Protein AF-A0A2T3NBT4-F1 (afdb_monomer)

Mean predicted aligned error: 11.12 Å

Foldseek 3Di:
DVVVVVVVVVVVVVVVVVVVVVVVVVVVVVVLVVLLVDDPVVNLVCLVVDDPVCVVSSLVSCVVCVVVLLVVLVVVLVCQQPDPVDPGGQLVSNVVSLVSNCVSPVPDPSSVVVVVVSVVVLVVLLVVLLVVLLVCLLVVVLPDPSNVVSLVSNCSSPVPDQRAHDPSSVVSLLVQLVVCLVVVPLVSLVSSLVSCVVHVVVPPVVVVSSVLSVLLSVLSVLLVVVVVCVVVVHDDDDPLVSCCSNCVVVLVVLLVQLVPDLDPVSLVVSVVVLVCVCVRDQLLRPSSLVSLLSSLVSLQVSLVVCVVVVNNVSSVVSNVSSVVSVVSSVVSVVVVD

pLDDT: mean 87.18, std 7.73, range [41.47, 94.56]

Sequence (337 aa):
MATISYSFRYKHIEVEQLSHQVRTLQHSIQADSQLAKLPTTELLQVINELPEQKQLLKDGLLRSHQKQIITLYEQRISAILTHRENSYPDYYAIEKQLTEAQAFYPDSHTLMAIADTITHSWQSTTTMLEDQLNTLLEKQVYLSEEILFILTELGKVKKEHRFSPSQKANELYFDAFQSAMDRRDLNELQSLIEIGELVFAGNKQHHALLNSGIQLSSAIQKLSHYQAKHQAGESIEFPYQAAALFYKKQFQQLESALSQADKVSQLDALHDEIKQLPLSIPNNFAPLNQIRLLTAIQYLKVSDQMLEGKKRLEASDAMKKANSIFAQLEESNLLAQ

Organism: NCBI:txid1342794

Structure (mmCIF, N/CA/C/O backbone):
data_AF-A0A2T3NBT4-F1
#
_entry.id   AF-A0A2T3NBT4-F1
#
loop_
_atom_site.group_PDB
_atom_site.id
_atom_site.type_symbol
_atom_site.label_atom_id
_atom_site.label_alt_id
_atom_site.label_comp_id
_atom_site.label_asym_id
_atom_site.label_entity_id
_atom_site.label_seq_id
_atom_site.pdbx_PDB_ins_code
_atom_site.Cartn_x
_atom_site.Cartn_y
_atom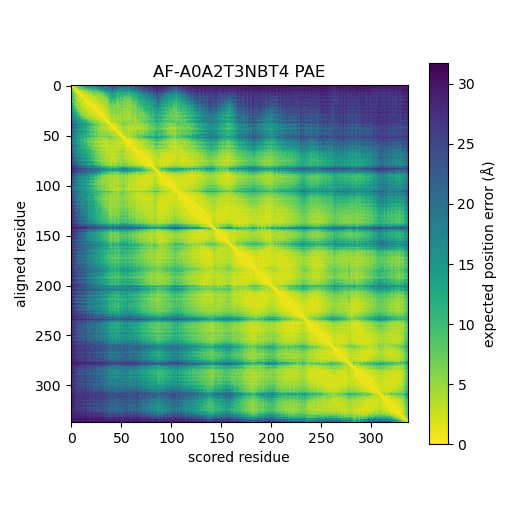_site.Cartn_z
_atom_site.occupancy
_atom_site.B_iso_or_equiv
_atom_site.auth_seq_id
_atom_site.auth_comp_id
_atom_site.auth_asym_id
_atom_site.auth_atom_id
_atom_site.pdbx_PDB_model_num
ATOM 1 N N . MET A 1 1 ? 28.937 -31.517 -97.056 1.00 52.72 1 MET A N 1
ATOM 2 C CA . MET A 1 1 ? 28.521 -30.094 -97.056 1.00 52.72 1 MET A CA 1
ATOM 3 C C . MET A 1 1 ? 27.432 -29.771 -96.022 1.00 52.72 1 MET A C 1
ATOM 5 O O . MET A 1 1 ? 27.527 -28.711 -95.429 1.00 52.72 1 MET A O 1
ATOM 9 N N . ALA A 1 2 ? 26.457 -30.648 -95.728 1.00 53.62 2 ALA A N 1
ATOM 10 C CA . ALA A 1 2 ? 25.388 -30.359 -94.747 1.00 53.62 2 ALA A CA 1
ATOM 11 C C . ALA A 1 2 ? 25.820 -30.371 -93.257 1.00 53.62 2 ALA A C 1
ATOM 13 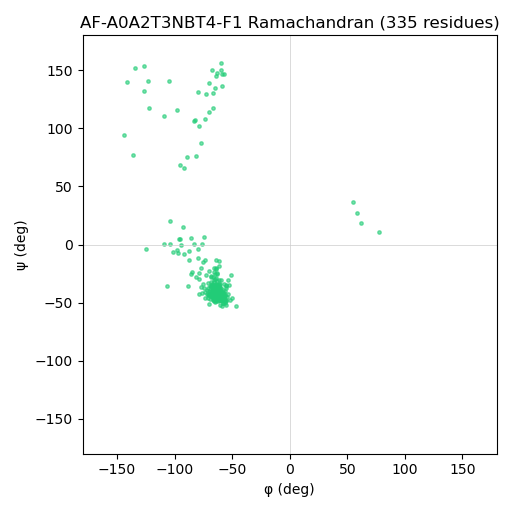O O . ALA A 1 2 ? 25.230 -29.685 -92.424 1.00 53.62 2 ALA A O 1
ATOM 14 N N . THR A 1 3 ? 26.875 -31.112 -92.909 1.00 52.34 3 THR A N 1
ATOM 15 C CA . THR A 1 3 ? 27.403 -31.216 -91.534 1.00 52.34 3 THR A CA 1
ATOM 16 C C . THR A 1 3 ? 28.182 -29.973 -91.091 1.00 52.34 3 THR A C 1
ATOM 18 O O . THR A 1 3 ? 28.093 -29.566 -89.935 1.00 52.34 3 THR A O 1
ATOM 21 N N . ILE A 1 4 ? 28.881 -29.313 -92.019 1.00 56.53 4 ILE A N 1
ATOM 22 C CA . ILE A 1 4 ? 29.669 -28.100 -91.745 1.00 56.53 4 ILE A CA 1
ATOM 23 C C . ILE A 1 4 ? 28.737 -26.914 -91.449 1.00 56.53 4 ILE A C 1
ATOM 25 O O . ILE A 1 4 ? 28.930 -26.220 -90.453 1.00 56.53 4 ILE A O 1
ATOM 29 N N . SER A 1 5 ? 27.662 -26.743 -92.225 1.00 57.81 5 SER A N 1
ATOM 30 C CA . SER A 1 5 ? 26.645 -25.704 -91.997 1.00 57.81 5 SER A CA 1
ATOM 31 C C . SER A 1 5 ? 25.889 -25.872 -90.675 1.00 57.81 5 SER A C 1
ATOM 33 O O . SER A 1 5 ? 25.580 -24.879 -90.018 1.00 57.81 5 SER A O 1
ATOM 35 N N . TYR A 1 6 ? 25.622 -27.113 -90.257 1.00 59.81 6 TYR A N 1
ATOM 36 C CA . TYR A 1 6 ? 24.970 -27.398 -88.975 1.00 59.81 6 TYR A CA 1
ATOM 37 C C . TYR A 1 6 ? 25.901 -27.100 -87.791 1.00 59.81 6 TYR A C 1
ATOM 39 O O . TYR A 1 6 ? 25.504 -26.422 -86.847 1.00 59.81 6 TYR A O 1
ATOM 47 N N . SER A 1 7 ? 27.174 -27.507 -87.887 1.00 61.59 7 SER A N 1
ATOM 48 C CA . SER A 1 7 ? 28.186 -27.209 -86.863 1.00 61.59 7 SER A CA 1
ATOM 49 C C . SER A 1 7 ? 28.454 -25.707 -86.703 1.00 61.59 7 SER A C 1
ATOM 51 O O . SER A 1 7 ? 28.655 -25.231 -85.589 1.00 61.59 7 SER A O 1
ATOM 53 N N . PHE A 1 8 ? 28.402 -24.941 -87.797 1.00 70.50 8 PHE A N 1
ATOM 54 C CA . PHE A 1 8 ? 28.590 -23.492 -87.772 1.00 70.50 8 PHE A CA 1
ATOM 55 C C . PHE A 1 8 ? 27.397 -22.768 -87.135 1.00 70.50 8 PHE A C 1
ATOM 57 O O . PHE A 1 8 ? 27.593 -21.882 -86.307 1.00 70.50 8 PHE A O 1
ATOM 64 N N . ARG A 1 9 ? 26.158 -23.179 -87.450 1.00 71.50 9 ARG A N 1
ATOM 65 C CA . ARG A 1 9 ? 24.952 -22.643 -86.792 1.00 71.50 9 ARG A CA 1
ATOM 66 C C . ARG A 1 9 ? 24.925 -22.950 -85.297 1.00 71.50 9 ARG A C 1
ATOM 68 O O . ARG A 1 9 ? 24.605 -22.064 -84.516 1.00 71.50 9 ARG A O 1
ATOM 75 N N . TYR A 1 10 ? 25.303 -24.166 -84.904 1.00 74.56 10 TYR A N 1
ATOM 76 C CA . TYR A 1 10 ? 25.397 -24.548 -83.495 1.00 74.56 10 TYR A CA 1
ATOM 77 C C . TYR A 1 10 ? 26.406 -23.670 -82.739 1.00 74.56 10 TYR A C 1
ATOM 79 O O . TYR A 1 10 ? 26.063 -23.084 -81.718 1.00 74.56 10 TYR A O 1
ATOM 87 N N . LYS A 1 11 ? 27.609 -23.478 -83.300 1.00 77.25 11 LYS A N 1
ATOM 88 C CA . LYS A 1 11 ? 28.629 -22.590 -82.719 1.00 77.25 11 LYS A CA 1
ATOM 89 C C . LYS A 1 11 ? 28.184 -21.128 -82.645 1.00 77.25 11 LYS A C 1
ATOM 91 O O . LYS A 1 11 ? 28.512 -20.447 -81.684 1.00 77.25 11 LYS A O 1
ATOM 96 N N . HIS A 1 12 ? 27.439 -20.631 -83.633 1.00 80.44 12 HIS A N 1
ATOM 97 C CA . HIS A 1 12 ? 26.921 -19.261 -83.602 1.00 80.44 12 HIS A CA 1
ATOM 98 C C . HIS A 1 12 ? 25.885 -19.068 -82.484 1.00 80.44 12 HIS A C 1
ATOM 100 O O . HIS A 1 12 ? 25.922 -18.055 -81.788 1.00 80.44 12 HIS A O 1
ATOM 106 N N . ILE A 1 13 ? 24.992 -20.041 -82.280 1.00 82.44 13 ILE A N 1
ATOM 107 C CA . ILE A 1 13 ? 24.018 -20.019 -81.178 1.00 82.44 13 ILE A CA 1
ATOM 108 C C . ILE A 1 13 ? 24.741 -20.081 -79.826 1.00 82.44 13 ILE A C 1
ATOM 110 O O . ILE A 1 13 ? 24.410 -19.325 -78.919 1.00 82.44 13 ILE A O 1
ATOM 114 N N . GLU A 1 14 ? 25.765 -20.926 -79.705 1.00 84.31 14 GLU A N 1
ATOM 115 C CA . GLU A 1 14 ? 26.586 -21.047 -78.496 1.00 84.31 14 GLU A CA 1
ATOM 116 C C . GLU A 1 14 ? 27.326 -19.737 -78.166 1.00 84.31 14 GLU A C 1
ATOM 118 O O . GLU A 1 14 ? 27.314 -19.286 -77.022 1.00 84.31 14 GLU A O 1
ATOM 123 N N . VAL A 1 15 ? 27.902 -19.062 -79.168 1.00 84.31 15 VAL A N 1
ATOM 124 C CA . VAL A 1 15 ? 28.549 -17.749 -78.991 1.00 84.31 15 VAL A CA 1
ATOM 125 C C . VAL A 1 15 ? 27.541 -16.674 -78.579 1.00 84.31 15 VAL A C 1
ATOM 127 O O . VAL A 1 15 ? 27.842 -15.867 -77.698 1.00 84.31 15 VAL A O 1
ATOM 130 N N . GLU A 1 16 ? 26.337 -16.659 -79.157 1.00 84.19 16 GLU A N 1
ATOM 131 C CA . GLU A 1 16 ? 25.289 -15.720 -78.740 1.00 84.19 16 GLU A CA 1
ATOM 132 C C . GLU A 1 16 ? 24.841 -15.973 -77.297 1.00 84.19 16 GLU A C 1
ATOM 134 O O . GLU A 1 16 ? 24.759 -15.027 -76.510 1.00 84.19 16 GLU A O 1
ATOM 139 N N . GLN A 1 17 ? 24.641 -17.236 -76.912 1.00 85.44 17 GLN A N 1
ATOM 140 C CA . GLN A 1 17 ? 24.300 -17.623 -75.542 1.00 85.44 17 GLN A CA 1
ATOM 141 C C . GLN A 1 17 ? 25.387 -17.214 -74.542 1.00 85.44 17 GLN A C 1
ATOM 143 O O . GLN A 1 17 ? 25.075 -16.605 -73.517 1.00 85.44 17 GLN A O 1
ATOM 148 N N . LEU A 1 18 ? 26.660 -17.467 -74.858 1.00 85.12 18 LEU A N 1
ATOM 149 C CA . LEU A 1 18 ? 27.792 -17.040 -74.033 1.00 85.12 18 LEU A CA 1
ATOM 150 C C . LEU A 1 18 ? 27.875 -15.510 -73.940 1.00 85.12 18 LEU A C 1
ATOM 152 O O . LEU A 1 18 ? 28.095 -14.969 -72.860 1.00 85.12 18 LEU A O 1
ATOM 156 N N . SER A 1 19 ? 27.639 -14.788 -75.039 1.00 85.12 19 SER A N 1
ATOM 157 C CA . SER A 1 19 ? 27.643 -13.319 -75.034 1.00 85.12 19 SER A CA 1
ATOM 158 C C . SER A 1 19 ? 26.521 -12.735 -74.169 1.00 85.12 19 SER A C 1
ATOM 160 O O . SER A 1 19 ? 26.736 -11.761 -73.442 1.00 85.12 19 SER A O 1
ATOM 162 N N . HIS A 1 20 ? 25.341 -13.362 -74.187 1.00 85.69 20 HIS A N 1
ATOM 163 C CA . HIS A 1 20 ? 24.223 -12.995 -73.329 1.00 85.69 20 HIS A CA 1
ATOM 164 C C . HIS A 1 20 ? 24.554 -13.278 -71.860 1.00 85.69 20 HIS A C 1
ATOM 166 O O . HIS A 1 20 ? 24.365 -12.404 -71.016 1.00 85.69 20 HIS A O 1
ATOM 172 N N . GLN A 1 21 ? 25.123 -14.450 -71.556 1.00 86.75 21 GLN A N 1
ATOM 173 C CA . GLN A 1 21 ? 25.579 -14.797 -70.207 1.00 86.75 21 GLN A CA 1
ATOM 174 C C . GLN A 1 21 ? 26.609 -13.792 -69.674 1.00 86.75 21 GLN A C 1
ATOM 176 O O . GLN A 1 21 ? 26.455 -13.285 -68.563 1.00 86.75 21 GLN A O 1
ATOM 181 N N . VAL A 1 22 ? 27.612 -13.420 -70.476 1.00 86.25 22 VAL A N 1
ATOM 182 C CA . VAL A 1 22 ? 28.620 -12.421 -70.084 1.00 86.25 22 VAL A CA 1
ATOM 183 C C . VAL A 1 22 ? 27.979 -11.063 -69.791 1.00 86.25 22 VAL A C 1
ATOM 185 O O . VAL A 1 22 ? 28.303 -10.458 -68.770 1.00 86.25 22 VAL A O 1
ATOM 188 N N . ARG A 1 23 ? 27.031 -10.596 -70.616 1.00 86.06 23 ARG A N 1
ATOM 189 C CA . ARG A 1 23 ? 26.309 -9.338 -70.349 1.00 86.06 23 ARG A CA 1
ATOM 190 C C . ARG A 1 23 ? 25.497 -9.406 -69.060 1.00 86.06 23 ARG A C 1
ATOM 192 O O . ARG A 1 23 ? 25.537 -8.465 -68.271 1.00 86.06 23 ARG A O 1
ATOM 199 N N . THR A 1 24 ? 24.797 -10.514 -68.811 1.00 84.81 24 THR A N 1
ATOM 200 C CA . THR A 1 24 ? 24.042 -10.691 -67.559 1.00 84.81 24 THR A CA 1
ATOM 201 C C . THR A 1 24 ? 24.955 -10.707 -66.333 1.00 84.81 24 THR A C 1
ATOM 203 O O . THR A 1 24 ? 24.638 -10.071 -65.330 1.00 84.81 24 THR A O 1
ATOM 206 N N . LEU A 1 25 ? 26.129 -11.343 -66.429 1.00 84.06 25 LEU A N 1
ATOM 207 C CA . LEU A 1 25 ? 27.130 -11.348 -65.362 1.00 84.06 25 LEU A CA 1
ATOM 208 C C . LEU A 1 25 ? 27.718 -9.951 -65.132 1.00 84.06 25 LEU A C 1
ATOM 210 O O . LEU A 1 25 ? 27.836 -9.526 -63.988 1.00 84.06 25 LEU A O 1
ATOM 214 N N . GLN A 1 26 ? 28.031 -9.205 -66.196 1.00 84.31 26 GLN A N 1
ATOM 215 C CA . GLN A 1 26 ? 28.512 -7.824 -66.088 1.00 84.31 26 GLN A CA 1
ATOM 216 C C . GLN A 1 26 ? 27.486 -6.909 -65.415 1.00 84.31 26 GLN A C 1
ATOM 218 O O . GLN A 1 26 ? 27.855 -6.145 -64.524 1.00 84.31 26 GLN A O 1
ATOM 223 N N . HIS A 1 27 ? 26.206 -7.016 -65.783 1.00 83.44 27 HIS A N 1
ATOM 224 C CA . HIS A 1 27 ? 25.138 -6.273 -65.116 1.00 83.44 27 HIS A CA 1
ATOM 225 C C . HIS A 1 27 ? 25.001 -6.661 -63.639 1.00 83.44 27 HIS A C 1
ATOM 227 O O . HIS A 1 27 ? 24.870 -5.771 -62.800 1.00 83.44 27 HIS A O 1
ATOM 233 N N . SER A 1 28 ? 25.096 -7.954 -63.300 1.00 81.69 28 SER A N 1
ATOM 234 C CA . SER A 1 28 ? 25.082 -8.395 -61.899 1.00 81.69 28 SER A CA 1
ATOM 235 C C . SER A 1 28 ? 26.258 -7.818 -61.110 1.00 81.69 28 SER A C 1
ATOM 237 O O . SER A 1 28 ? 26.049 -7.273 -60.035 1.00 81.69 28 SER A O 1
ATOM 239 N N . ILE A 1 29 ? 27.478 -7.867 -61.655 1.00 82.31 29 ILE A N 1
ATOM 240 C CA . ILE A 1 29 ? 28.681 -7.323 -61.004 1.00 82.31 29 ILE A CA 1
ATOM 241 C C . ILE A 1 29 ? 28.559 -5.809 -60.803 1.00 82.31 29 ILE A C 1
ATOM 243 O O . ILE A 1 29 ? 28.929 -5.286 -59.752 1.00 82.31 29 ILE A O 1
ATOM 247 N N . GLN A 1 30 ? 28.028 -5.087 -61.794 1.00 83.56 30 GLN A N 1
ATOM 248 C CA . GLN A 1 30 ? 27.787 -3.651 -61.671 1.00 83.56 30 GLN A CA 1
ATOM 249 C C . GLN A 1 30 ? 26.764 -3.347 -60.573 1.00 83.56 30 GLN A C 1
ATOM 251 O O . GLN A 1 30 ? 27.038 -2.487 -59.736 1.00 83.56 30 GLN A O 1
ATOM 256 N N . ALA A 1 31 ? 25.645 -4.075 -60.527 1.00 81.88 31 ALA A N 1
ATOM 257 C CA . ALA A 1 31 ? 24.644 -3.936 -59.472 1.00 81.88 31 ALA A CA 1
ATOM 258 C C . ALA A 1 31 ? 25.240 -4.232 -58.082 1.00 81.88 31 ALA A C 1
ATOM 260 O O . ALA A 1 31 ? 25.077 -3.438 -57.158 1.00 81.88 31 ALA A O 1
ATOM 261 N N . ASP A 1 32 ? 26.025 -5.303 -57.949 1.00 82.88 32 ASP A N 1
ATOM 262 C CA . ASP A 1 32 ? 26.685 -5.670 -56.689 1.00 82.88 32 ASP A CA 1
ATOM 263 C C . ASP A 1 32 ? 27.708 -4.605 -56.246 1.00 82.88 32 ASP A C 1
ATOM 265 O O . ASP A 1 32 ? 27.810 -4.272 -55.065 1.00 82.88 32 ASP A O 1
ATOM 269 N N . SER A 1 33 ? 28.419 -3.986 -57.196 1.00 79.31 33 SER A N 1
ATOM 270 C CA . SER A 1 33 ? 29.347 -2.883 -56.910 1.00 79.31 33 SER A CA 1
ATOM 271 C C . SER A 1 33 ? 28.652 -1.592 -56.461 1.00 79.31 33 SER A C 1
ATOM 273 O O . SER A 1 33 ? 29.257 -0.783 -55.754 1.00 79.31 33 SER A O 1
ATOM 275 N N . GLN A 1 34 ? 27.397 -1.378 -56.870 1.00 83.00 34 GLN A N 1
ATOM 276 C CA . GLN A 1 34 ? 26.591 -0.243 -56.424 1.00 83.00 34 GLN A CA 1
ATOM 277 C C . GLN A 1 34 ? 26.113 -0.444 -54.984 1.00 83.00 34 GLN A C 1
ATOM 279 O O . GLN A 1 34 ? 26.171 0.507 -54.207 1.00 83.00 34 GLN A O 1
ATOM 284 N N . LEU A 1 35 ? 25.758 -1.676 -54.599 1.00 81.38 35 LEU A N 1
ATOM 285 C CA . LEU A 1 35 ? 25.393 -2.015 -53.217 1.00 81.38 35 LEU A CA 1
ATOM 286 C C . LEU A 1 35 ? 26.519 -1.687 -52.227 1.00 81.38 35 LEU A C 1
ATOM 288 O O . LEU A 1 35 ? 26.264 -1.149 -51.154 1.00 81.38 35 LEU A O 1
ATOM 292 N N . ALA A 1 36 ? 27.777 -1.930 -52.609 1.00 78.50 36 ALA A N 1
ATOM 293 C CA . ALA A 1 36 ? 28.938 -1.615 -51.773 1.00 78.50 36 ALA A CA 1
ATOM 294 C C . ALA A 1 36 ? 29.128 -0.110 -51.497 1.00 78.50 36 ALA A C 1
ATOM 296 O O . ALA A 1 36 ? 29.805 0.249 -50.533 1.00 78.50 36 ALA A O 1
ATOM 297 N N . LYS A 1 37 ? 28.547 0.760 -52.334 1.00 82.50 37 LYS A N 1
ATOM 298 C CA . LYS A 1 37 ? 28.654 2.225 -52.239 1.00 82.50 37 LYS A CA 1
ATOM 299 C C . LYS A 1 37 ? 27.475 2.877 -51.518 1.00 82.50 37 LYS A C 1
ATOM 301 O O . LYS A 1 37 ? 27.520 4.087 -51.303 1.00 82.50 37 LYS A O 1
ATOM 306 N N . LEU A 1 38 ? 26.433 2.114 -51.183 1.00 82.75 38 LEU A N 1
ATOM 307 C CA . LEU A 1 38 ? 25.269 2.648 -50.483 1.00 82.75 38 LEU A CA 1
ATOM 308 C C . LEU A 1 38 ? 25.659 3.157 -49.086 1.00 82.75 38 LEU A C 1
ATOM 310 O O . LEU A 1 38 ? 26.523 2.562 -48.429 1.00 82.75 38 LEU A O 1
ATOM 314 N N . PRO A 1 39 ? 25.023 4.237 -48.602 1.00 83.25 39 PRO A N 1
ATOM 315 C CA . PRO A 1 39 ? 25.172 4.650 -47.217 1.00 83.25 39 PRO A CA 1
ATOM 316 C C . PRO A 1 39 ? 24.619 3.562 -46.290 1.00 83.25 39 PRO A C 1
ATOM 318 O O . PRO A 1 39 ? 23.651 2.873 -46.609 1.00 83.25 39 PRO A O 1
ATOM 321 N N . THR A 1 40 ? 25.217 3.425 -45.107 1.00 81.62 40 THR A N 1
ATOM 322 C CA . THR A 1 40 ? 24.910 2.354 -44.147 1.00 81.62 40 THR A CA 1
ATOM 323 C C . THR A 1 40 ? 23.418 2.238 -43.805 1.00 81.62 40 THR A C 1
ATOM 325 O O . THR A 1 40 ? 22.910 1.136 -43.628 1.00 81.62 40 THR A O 1
ATOM 328 N N . THR A 1 41 ? 22.691 3.354 -43.755 1.00 79.88 41 THR A N 1
ATOM 329 C CA . THR A 1 41 ? 21.244 3.380 -43.491 1.00 79.88 41 THR A CA 1
ATOM 330 C C . THR A 1 41 ? 20.412 2.749 -44.605 1.00 79.88 41 THR A C 1
ATOM 332 O O . THR A 1 41 ? 19.455 2.043 -44.307 1.00 79.88 41 THR A O 1
ATOM 335 N N . GLU A 1 42 ? 20.774 2.982 -45.867 1.00 81.88 42 GLU A N 1
ATOM 336 C CA . GLU A 1 42 ? 20.100 2.394 -47.034 1.00 81.88 42 GLU A CA 1
ATOM 337 C C . GLU A 1 42 ? 20.523 0.935 -47.219 1.00 81.88 42 GLU A C 1
ATOM 339 O O . GLU A 1 42 ? 19.694 0.078 -47.518 1.00 81.88 42 GLU A O 1
ATOM 344 N N . LEU A 1 43 ? 21.797 0.623 -46.945 1.00 83.81 43 LEU A N 1
ATOM 345 C CA . LEU A 1 43 ? 22.301 -0.747 -46.963 1.00 83.81 43 LEU A CA 1
ATOM 346 C C . LEU A 1 43 ? 21.483 -1.649 -46.029 1.00 83.81 43 LEU A C 1
ATOM 348 O O . LEU A 1 43 ? 21.048 -2.711 -46.455 1.00 83.81 43 LEU A O 1
ATOM 352 N N . LEU A 1 44 ? 21.221 -1.221 -44.788 1.00 83.38 44 LEU A N 1
ATOM 353 C CA . LEU A 1 44 ? 20.454 -2.008 -43.811 1.00 83.38 44 LEU A CA 1
ATOM 354 C C . LEU A 1 44 ? 18.997 -2.275 -44.231 1.00 83.38 44 LEU A C 1
ATOM 356 O O . LEU A 1 44 ? 18.418 -3.260 -43.778 1.00 83.38 44 LEU A O 1
ATOM 360 N N . GLN A 1 45 ? 18.410 -1.440 -45.094 1.00 83.19 45 GLN A N 1
ATOM 361 C CA . GLN A 1 45 ? 17.065 -1.669 -45.633 1.00 83.19 45 GLN A CA 1
ATOM 362 C C . GLN A 1 45 ? 17.078 -2.750 -46.719 1.00 83.19 45 GLN A C 1
ATOM 364 O O . GLN A 1 45 ? 16.229 -3.633 -46.724 1.00 83.19 45 GLN A O 1
ATOM 369 N N . VAL A 1 46 ? 18.089 -2.724 -47.588 1.00 83.38 46 VAL A N 1
ATOM 370 C CA . VAL A 1 46 ? 18.180 -3.612 -48.758 1.00 83.38 46 VAL A CA 1
ATOM 371 C C . VAL A 1 46 ? 18.828 -4.963 -48.418 1.00 83.38 46 VAL A C 1
ATOM 373 O O . VAL A 1 46 ? 18.570 -5.968 -49.076 1.00 83.38 46 VAL A O 1
ATOM 376 N N . ILE A 1 47 ? 19.661 -5.040 -47.373 1.00 83.00 47 ILE A N 1
ATOM 377 C CA . ILE A 1 47 ? 20.477 -6.232 -47.072 1.00 83.00 47 ILE A CA 1
ATOM 378 C C . ILE A 1 47 ? 19.658 -7.473 -46.695 1.00 83.00 47 ILE A C 1
ATOM 380 O O . ILE A 1 47 ? 20.118 -8.603 -46.874 1.00 83.00 47 ILE A O 1
ATOM 384 N N . ASN A 1 48 ? 18.445 -7.270 -46.181 1.00 80.06 48 ASN A N 1
ATOM 385 C CA . ASN A 1 48 ? 17.506 -8.342 -45.854 1.00 80.06 48 ASN A CA 1
ATOM 386 C C . ASN A 1 48 ? 16.618 -8.743 -47.041 1.00 80.06 48 ASN A C 1
ATOM 388 O O . ASN A 1 48 ? 16.009 -9.806 -46.997 1.00 80.06 48 ASN A O 1
ATOM 392 N N . GLU A 1 49 ? 16.592 -7.939 -48.104 1.00 83.69 49 GLU A N 1
ATOM 393 C CA . GLU A 1 49 ? 15.861 -8.206 -49.348 1.00 83.69 49 GLU A CA 1
ATOM 394 C C . GLU A 1 49 ? 16.733 -8.929 -50.389 1.00 83.69 49 GLU A C 1
ATOM 396 O O . GLU A 1 49 ? 16.242 -9.364 -51.434 1.00 83.69 49 GLU A O 1
ATOM 401 N N . LEU A 1 50 ? 18.038 -9.072 -50.120 1.00 82.88 50 LEU A N 1
ATOM 402 C CA . LEU A 1 50 ? 18.948 -9.793 -51.002 1.00 82.88 50 LEU A CA 1
ATOM 403 C C . LEU A 1 50 ? 18.576 -11.283 -51.072 1.00 82.88 50 LEU A C 1
ATOM 405 O O . LEU A 1 50 ? 18.362 -11.917 -50.038 1.00 82.88 50 LEU A O 1
ATOM 409 N N . PRO A 1 51 ? 18.549 -11.868 -52.282 1.00 83.75 51 PRO A N 1
ATOM 410 C CA . PRO A 1 51 ? 18.188 -13.267 -52.464 1.00 83.75 51 PRO A CA 1
ATOM 411 C C . PRO A 1 51 ? 19.254 -14.198 -51.862 1.00 83.75 51 PRO A C 1
ATOM 413 O O . PRO A 1 51 ? 20.443 -13.870 -51.871 1.00 83.75 51 PRO A O 1
ATOM 416 N N . GLU A 1 52 ? 18.853 -15.385 -51.389 1.00 80.50 52 GLU A N 1
ATOM 417 C CA . GLU A 1 52 ? 19.736 -16.342 -50.687 1.00 80.50 52 GLU A CA 1
ATOM 418 C C . GLU A 1 52 ? 21.004 -16.705 -51.476 1.00 80.50 52 GLU A C 1
ATOM 420 O O . GLU A 1 52 ? 22.069 -16.923 -50.899 1.00 80.50 52 GLU A O 1
ATOM 425 N N . GLN A 1 53 ? 20.938 -16.705 -52.812 1.00 81.88 53 GLN A N 1
ATOM 426 C CA . GLN A 1 53 ? 22.089 -17.004 -53.671 1.00 81.88 53 GLN A CA 1
ATOM 427 C C . GLN A 1 53 ? 23.223 -15.965 -53.544 1.00 81.88 53 GLN A C 1
ATOM 429 O O . GLN A 1 53 ? 24.335 -16.216 -54.005 1.00 81.88 53 GLN A O 1
ATOM 434 N N . LYS A 1 54 ? 22.966 -14.808 -52.917 1.00 84.12 54 LYS A N 1
ATOM 435 C CA . LYS A 1 54 ? 23.937 -13.735 -52.656 1.00 84.12 54 LYS A CA 1
ATOM 436 C C . LYS A 1 54 ? 24.408 -13.679 -51.197 1.00 84.12 54 LYS A C 1
ATOM 438 O O . LYS A 1 54 ? 24.956 -12.659 -50.783 1.00 84.12 54 LYS A O 1
ATOM 443 N N . GLN A 1 55 ? 24.268 -14.760 -50.426 1.00 83.38 55 GLN A N 1
ATOM 444 C CA . GLN A 1 55 ? 24.661 -14.789 -49.010 1.00 83.38 55 GLN A CA 1
ATOM 445 C C . GLN A 1 55 ? 26.116 -14.344 -48.765 1.00 83.38 55 GLN A C 1
ATOM 447 O O . GLN A 1 55 ? 26.371 -13.526 -47.889 1.00 83.38 55 GLN A O 1
ATOM 452 N N . LEU A 1 56 ? 27.071 -14.782 -49.593 1.00 84.31 56 LEU A N 1
ATOM 453 C CA . LEU A 1 56 ? 28.476 -14.368 -49.455 1.00 84.31 56 LEU A CA 1
ATOM 454 C C . LEU A 1 56 ? 28.670 -12.853 -49.650 1.00 84.31 56 LEU A C 1
ATOM 456 O O . LEU A 1 56 ? 29.487 -12.233 -48.970 1.00 84.31 56 LEU A O 1
ATOM 460 N N . LEU A 1 57 ? 27.918 -12.250 -50.578 1.00 84.38 57 LEU A N 1
ATOM 461 C CA . LEU A 1 57 ? 27.935 -10.804 -50.798 1.00 84.38 57 LEU A CA 1
ATOM 462 C C . LEU A 1 57 ? 27.327 -10.077 -49.596 1.00 84.38 57 LEU A C 1
ATOM 464 O O . LEU A 1 57 ? 27.901 -9.093 -49.138 1.00 84.38 57 LEU A O 1
ATOM 468 N N . LYS A 1 58 ? 26.209 -10.585 -49.062 1.00 85.31 58 LYS A N 1
ATOM 469 C CA . LYS A 1 58 ? 25.577 -10.074 -47.840 1.00 85.31 58 LYS A CA 1
ATOM 470 C C . LYS A 1 58 ? 26.569 -10.055 -46.674 1.00 85.31 58 LYS A C 1
ATOM 472 O O . LYS A 1 58 ? 26.782 -9.000 -46.080 1.00 85.31 58 LYS A O 1
ATOM 477 N N . ASP A 1 59 ? 27.236 -11.175 -46.409 1.00 84.50 59 ASP A N 1
ATOM 478 C CA . ASP A 1 59 ? 28.205 -11.298 -45.314 1.00 84.50 59 ASP A CA 1
ATOM 479 C C . ASP A 1 59 ? 29.427 -10.387 -45.529 1.00 84.50 59 ASP A C 1
ATOM 481 O O . ASP A 1 59 ? 29.911 -9.743 -44.597 1.00 84.50 59 ASP A O 1
ATOM 485 N N . GLY A 1 60 ? 29.905 -10.275 -46.773 1.00 85.38 60 GLY A N 1
ATOM 486 C CA . GLY A 1 60 ? 30.999 -9.375 -47.141 1.00 85.38 60 GLY A CA 1
ATOM 487 C C . GLY A 1 60 ? 30.659 -7.897 -46.925 1.00 85.38 60 GLY A C 1
ATOM 488 O O . GLY A 1 60 ? 31.473 -7.162 -46.362 1.00 85.38 60 GLY A O 1
ATOM 489 N N . LEU A 1 61 ? 29.452 -7.477 -47.318 1.00 86.31 61 LEU A N 1
ATOM 490 C CA . LEU A 1 61 ? 28.948 -6.115 -47.121 1.00 86.31 61 LEU A CA 1
ATOM 491 C C . LEU A 1 61 ? 28.749 -5.797 -45.634 1.00 86.31 61 LEU A C 1
ATOM 493 O O . LEU A 1 61 ? 29.188 -4.744 -45.170 1.00 86.31 61 LEU A O 1
ATOM 497 N N . LEU A 1 62 ? 28.155 -6.715 -44.863 1.00 87.44 62 LEU A N 1
ATOM 498 C CA . LEU A 1 62 ? 28.032 -6.561 -43.411 1.00 87.44 62 LEU A CA 1
ATOM 499 C C . LEU A 1 62 ? 29.409 -6.449 -42.755 1.00 87.44 62 LEU A C 1
ATOM 501 O O . LEU A 1 62 ? 29.621 -5.592 -41.900 1.00 87.44 62 LEU A O 1
ATOM 505 N N . ARG A 1 63 ? 30.385 -7.257 -43.167 1.00 87.00 63 ARG A N 1
ATOM 506 C CA . ARG A 1 63 ? 31.737 -7.184 -42.606 1.00 87.00 63 ARG A CA 1
ATOM 507 C C . ARG A 1 63 ? 32.447 -5.877 -42.961 1.00 87.00 63 ARG A C 1
ATOM 509 O O . ARG A 1 63 ? 33.101 -5.299 -42.097 1.00 87.00 63 ARG A O 1
ATOM 516 N N . SER A 1 64 ? 32.321 -5.387 -44.196 1.00 86.56 64 SER A N 1
ATOM 517 C CA . SER A 1 64 ? 32.971 -4.135 -44.606 1.00 86.56 64 SER A CA 1
ATOM 518 C C . SER A 1 64 ? 32.369 -2.908 -43.923 1.00 86.56 64 SER A C 1
ATOM 520 O O . SER A 1 64 ? 33.092 -1.953 -43.651 1.00 86.56 64 SER A O 1
ATOM 522 N N . HIS A 1 65 ? 31.062 -2.944 -43.638 1.00 85.88 65 HIS A N 1
ATOM 523 C CA . HIS A 1 65 ? 30.325 -1.847 -43.002 1.00 85.88 65 HIS A CA 1
ATOM 524 C C . HIS A 1 65 ? 30.171 -1.993 -41.481 1.00 85.88 65 HIS A C 1
ATOM 526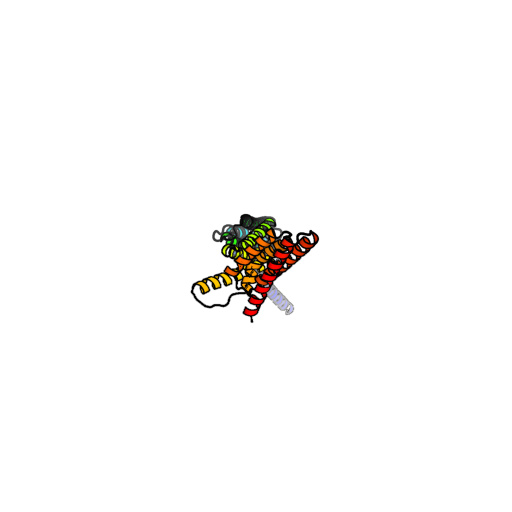 O O . HIS A 1 65 ? 29.523 -1.162 -40.848 1.00 85.88 65 HIS A O 1
ATOM 532 N N . GLN A 1 66 ? 30.784 -3.015 -40.870 1.00 86.69 66 GLN A N 1
ATOM 533 C CA . GLN A 1 66 ? 30.590 -3.360 -39.456 1.00 86.69 66 GLN A CA 1
ATOM 534 C C . GLN A 1 66 ? 30.784 -2.167 -38.517 1.00 86.69 66 GLN A C 1
ATOM 536 O O . GLN A 1 66 ? 29.936 -1.905 -37.667 1.00 86.69 66 GLN A O 1
ATOM 541 N N . LYS A 1 67 ? 31.874 -1.408 -38.685 1.00 87.62 67 LYS A N 1
ATOM 542 C CA . LYS A 1 67 ? 32.157 -0.252 -37.826 1.00 87.62 67 LYS A CA 1
ATOM 543 C C . LYS A 1 67 ? 31.095 0.839 -37.978 1.00 87.62 67 LYS A C 1
ATOM 545 O O . LYS A 1 67 ? 30.640 1.362 -36.969 1.00 87.62 67 LYS A O 1
ATOM 550 N N . GLN A 1 68 ? 30.684 1.170 -39.207 1.00 88.25 68 GLN A N 1
ATOM 551 C CA . GLN A 1 68 ? 29.647 2.185 -39.415 1.00 88.25 68 GLN A CA 1
ATOM 552 C C . GLN A 1 68 ? 28.290 1.731 -38.870 1.00 88.25 68 GLN A C 1
ATOM 554 O O . GLN A 1 68 ? 27.575 2.548 -38.297 1.00 88.25 68 GLN A O 1
ATOM 559 N N . ILE A 1 69 ? 27.944 0.448 -39.021 1.00 87.81 69 ILE A N 1
ATOM 560 C CA . ILE A 1 69 ? 26.680 -0.097 -38.515 1.00 87.81 69 ILE A CA 1
ATOM 561 C C . ILE A 1 69 ? 26.659 -0.041 -36.985 1.00 87.81 69 ILE A C 1
ATOM 563 O O . ILE A 1 69 ? 25.703 0.480 -36.418 1.00 87.81 69 ILE A O 1
ATOM 567 N N . ILE A 1 70 ? 27.724 -0.493 -36.315 1.00 88.44 70 ILE A N 1
ATOM 568 C CA . ILE A 1 70 ? 27.819 -0.421 -34.849 1.00 88.44 70 ILE A CA 1
ATOM 569 C C . ILE A 1 70 ? 27.722 1.036 -34.375 1.00 88.44 70 ILE A C 1
ATOM 571 O O . ILE A 1 70 ? 26.891 1.338 -33.523 1.00 88.44 70 ILE A O 1
ATOM 575 N N . THR A 1 71 ? 28.476 1.961 -34.981 1.00 89.81 71 THR A N 1
ATOM 576 C CA . THR A 1 71 ? 28.417 3.388 -34.622 1.00 89.81 71 THR A CA 1
ATOM 577 C C . THR A 1 71 ? 27.034 4.004 -34.858 1.00 89.81 71 THR A C 1
ATOM 579 O O . THR A 1 71 ? 26.589 4.835 -34.068 1.00 89.81 71 THR A O 1
ATOM 582 N N . LEU A 1 72 ? 26.315 3.598 -35.908 1.00 89.56 72 LEU A N 1
ATOM 583 C CA . LEU A 1 72 ? 24.943 4.051 -36.146 1.00 89.56 72 LEU A CA 1
ATOM 584 C C . LEU A 1 72 ? 24.013 3.633 -34.997 1.00 89.56 72 LEU A C 1
ATOM 586 O O . LEU A 1 72 ? 23.234 4.453 -34.510 1.00 89.56 72 LEU A O 1
ATOM 590 N N . TYR A 1 73 ? 24.097 2.381 -34.546 1.00 89.94 73 TYR A N 1
ATOM 591 C CA . TYR A 1 73 ? 23.297 1.903 -33.417 1.00 89.94 73 TYR A CA 1
ATOM 592 C C . TYR A 1 73 ? 23.708 2.566 -32.094 1.00 89.94 73 TYR A C 1
ATOM 594 O O . TYR A 1 73 ? 22.832 2.975 -31.336 1.00 89.94 73 TYR A O 1
ATOM 602 N N . GLU A 1 74 ? 25.004 2.782 -31.850 1.00 88.94 74 GLU A N 1
ATOM 603 C CA . GLU A 1 74 ? 25.498 3.559 -30.700 1.00 88.94 74 GLU A CA 1
ATOM 604 C C . GLU A 1 74 ? 24.903 4.973 -30.662 1.00 88.94 74 GLU A C 1
ATOM 606 O O . GLU A 1 74 ? 24.458 5.438 -29.611 1.00 88.94 74 GLU A O 1
ATOM 611 N N . GLN A 1 75 ? 24.845 5.653 -31.811 1.00 90.38 75 GLN A N 1
ATOM 612 C CA . GLN A 1 75 ? 24.255 6.989 -31.926 1.00 90.38 75 GLN A CA 1
ATOM 613 C C . GLN A 1 75 ? 22.750 6.978 -31.654 1.00 90.38 75 GLN A C 1
ATOM 615 O O . GLN A 1 75 ? 22.255 7.850 -30.941 1.00 90.38 75 GLN A O 1
ATOM 620 N N . ARG A 1 76 ? 22.019 5.985 -32.177 1.00 90.56 76 ARG A N 1
ATOM 621 C CA . ARG A 1 76 ? 20.579 5.829 -31.914 1.00 90.56 76 ARG A CA 1
ATOM 622 C C . ARG A 1 76 ? 20.301 5.580 -30.434 1.00 90.56 76 ARG A C 1
ATOM 624 O O . ARG A 1 76 ? 19.436 6.239 -29.867 1.00 90.56 76 ARG A O 1
ATOM 631 N N . ILE A 1 77 ? 21.063 4.690 -29.799 1.00 90.94 77 ILE A N 1
ATOM 632 C CA . ILE A 1 77 ? 20.956 4.414 -28.359 1.00 90.94 77 ILE A CA 1
ATOM 633 C C . ILE A 1 77 ? 21.277 5.676 -27.549 1.00 90.94 77 ILE A C 1
ATOM 635 O O . ILE A 1 77 ? 20.522 6.044 -26.651 1.00 90.94 77 ILE A O 1
ATOM 639 N N . SER A 1 78 ? 22.342 6.396 -27.909 1.00 88.56 78 SER A N 1
ATOM 640 C CA . SER A 1 78 ? 22.726 7.650 -27.245 1.00 88.56 78 SER A CA 1
ATOM 641 C C . SER A 1 78 ? 21.648 8.733 -27.374 1.00 88.56 78 SER A C 1
ATOM 643 O O . SER A 1 78 ? 21.400 9.478 -26.425 1.00 88.56 78 SER A O 1
ATOM 645 N N . ALA A 1 79 ? 20.969 8.812 -28.521 1.00 89.62 79 ALA A N 1
ATOM 646 C CA . ALA A 1 79 ? 19.862 9.742 -28.725 1.00 89.62 79 ALA A CA 1
ATOM 647 C C . ALA A 1 79 ? 18.667 9.428 -27.809 1.00 89.62 79 ALA A C 1
ATOM 649 O O . ALA A 1 79 ? 18.049 10.352 -27.285 1.00 89.62 79 ALA A O 1
ATOM 650 N N . ILE A 1 80 ? 18.383 8.143 -27.563 1.00 89.00 80 ILE A N 1
ATOM 651 C CA . ILE A 1 80 ? 17.330 7.719 -26.626 1.00 89.00 80 ILE A CA 1
ATOM 652 C C . ILE A 1 80 ? 17.726 8.063 -25.182 1.00 89.00 80 ILE A C 1
ATOM 654 O O . ILE A 1 80 ? 16.919 8.612 -24.439 1.00 89.00 80 ILE A O 1
ATOM 658 N N . LEU A 1 81 ? 18.980 7.806 -24.795 1.00 86.06 81 LEU A N 1
ATOM 659 C CA . LEU A 1 81 ? 19.496 8.105 -23.450 1.00 86.06 81 LEU A CA 1
ATOM 660 C C . LEU A 1 81 ? 19.506 9.603 -23.113 1.00 86.06 81 LEU A C 1
ATOM 662 O O . LEU A 1 81 ? 19.373 9.975 -21.952 1.00 86.06 81 LEU A O 1
ATOM 666 N N . THR A 1 82 ? 19.699 10.467 -24.111 1.00 86.06 82 THR A N 1
ATOM 667 C CA . THR A 1 82 ? 19.817 11.926 -23.921 1.00 86.06 82 THR A CA 1
ATOM 668 C C . THR A 1 82 ? 18.503 12.679 -24.119 1.00 86.06 82 THR A C 1
ATOM 670 O O . THR A 1 82 ? 18.480 13.914 -24.062 1.00 86.06 82 THR A O 1
ATOM 673 N N . HIS A 1 83 ? 17.404 11.959 -24.344 1.00 85.50 83 HIS A N 1
ATOM 674 C CA . HIS A 1 83 ? 16.104 12.556 -24.594 1.00 85.50 83 HIS A CA 1
ATOM 675 C C . HIS A 1 83 ? 15.543 13.210 -23.321 1.00 85.50 83 HIS A C 1
ATOM 677 O O . HIS A 1 83 ? 15.244 12.535 -22.342 1.00 85.50 83 HIS A O 1
ATOM 683 N N . ARG A 1 84 ? 15.413 14.543 -23.330 1.00 68.62 84 ARG A N 1
ATOM 684 C CA . ARG A 1 84 ? 15.107 15.348 -22.129 1.00 68.62 84 ARG A CA 1
ATOM 685 C C . ARG A 1 84 ? 13.636 15.365 -21.713 1.00 68.62 84 ARG A C 1
ATOM 687 O O . ARG A 1 84 ? 13.335 15.882 -20.644 1.00 68.62 84 ARG A O 1
ATOM 694 N N . GLU A 1 85 ? 12.731 14.876 -22.556 1.00 75.06 85 GLU A N 1
ATOM 695 C CA . GLU A 1 85 ? 11.289 14.911 -22.269 1.00 75.06 85 GLU A CA 1
ATOM 696 C C . GLU A 1 85 ? 10.858 13.839 -21.260 1.00 75.06 85 GLU A C 1
ATOM 698 O O . GLU A 1 85 ? 9.833 14.000 -20.601 1.00 75.06 85 GLU A O 1
ATOM 703 N N . ASN A 1 86 ? 11.661 12.784 -21.083 1.00 75.00 86 ASN A N 1
ATOM 704 C CA . ASN A 1 86 ? 11.380 11.711 -20.135 1.00 75.00 86 ASN A CA 1
ATOM 705 C C . ASN A 1 86 ? 12.267 11.830 -18.891 1.00 75.00 86 ASN A C 1
ATOM 707 O O . ASN A 1 86 ? 13.459 12.116 -18.992 1.00 75.00 86 ASN A O 1
ATOM 711 N N . SER A 1 87 ? 11.700 11.545 -17.714 1.00 82.31 87 SER A N 1
ATOM 712 C CA . SER A 1 87 ? 12.454 11.471 -16.454 1.00 82.31 87 SER A CA 1
ATOM 713 C C . SER A 1 87 ? 13.481 10.334 -16.451 1.00 82.31 87 SER A C 1
ATOM 715 O O . SER A 1 87 ? 14.523 10.454 -15.810 1.00 82.31 87 SER A O 1
ATOM 717 N N . TYR A 1 88 ? 13.210 9.263 -17.205 1.00 87.12 88 TYR A N 1
ATOM 718 C CA . TYR A 1 88 ? 14.081 8.101 -17.360 1.00 87.12 88 TYR A CA 1
ATOM 719 C C . TYR A 1 88 ? 14.198 7.684 -18.834 1.00 87.12 88 TYR A C 1
ATOM 721 O O . TYR A 1 88 ? 13.257 7.899 -19.605 1.00 87.12 88 TYR A O 1
ATOM 729 N N . PRO A 1 89 ? 15.321 7.067 -19.247 1.00 88.25 89 PRO A N 1
ATOM 730 C CA . PRO A 1 89 ? 15.460 6.530 -20.596 1.00 88.25 89 PRO A CA 1
ATOM 731 C C . PRO A 1 89 ? 14.395 5.481 -20.931 1.00 88.25 89 PRO A C 1
ATOM 733 O O . PRO A 1 89 ? 14.000 4.684 -20.080 1.00 88.25 89 PRO A O 1
ATOM 736 N N . ASP A 1 90 ? 13.985 5.425 -22.200 1.00 90.75 90 ASP A N 1
ATOM 737 C CA . ASP A 1 90 ? 13.141 4.335 -22.699 1.00 90.75 90 ASP A CA 1
ATOM 738 C C . ASP A 1 90 ? 13.998 3.079 -22.923 1.00 90.75 90 ASP A C 1
ATOM 740 O O . ASP A 1 90 ? 14.543 2.839 -24.005 1.00 90.75 90 ASP A O 1
ATOM 744 N N . TYR A 1 91 ? 14.140 2.285 -21.862 1.00 91.44 91 TYR A N 1
ATOM 745 C CA . TYR A 1 91 ? 14.922 1.050 -21.876 1.00 91.44 91 TYR A CA 1
ATOM 746 C C . TYR A 1 91 ? 14.404 0.029 -22.900 1.00 91.44 91 TYR A C 1
ATOM 748 O O . TYR A 1 91 ? 15.211 -0.684 -23.495 1.00 91.44 91 TYR A O 1
ATOM 756 N N . TYR A 1 92 ? 13.100 0.012 -23.194 1.00 91.94 92 TYR A N 1
ATOM 757 C CA . TYR A 1 92 ? 12.519 -0.881 -24.202 1.00 91.94 92 TYR A CA 1
ATOM 758 C C . TYR A 1 92 ? 12.893 -0.463 -25.626 1.00 91.94 92 TYR A C 1
ATOM 760 O O . TYR A 1 92 ? 13.188 -1.308 -26.474 1.00 91.94 92 TYR A O 1
ATOM 768 N N . ALA A 1 93 ? 12.914 0.842 -25.910 1.00 91.88 93 ALA A N 1
ATOM 769 C CA . ALA A 1 93 ? 13.392 1.341 -27.196 1.00 91.88 93 ALA A CA 1
ATOM 770 C C . ALA A 1 93 ? 14.883 1.023 -27.407 1.00 91.88 93 ALA A C 1
ATOM 772 O O . ALA A 1 93 ? 15.284 0.658 -28.516 1.00 91.88 93 ALA A O 1
ATOM 773 N N . ILE A 1 94 ? 15.693 1.110 -26.346 1.00 91.62 94 ILE A N 1
ATOM 774 C CA . ILE A 1 94 ? 17.115 0.743 -26.383 1.00 91.62 94 ILE A CA 1
ATOM 775 C C . ILE A 1 94 ? 17.284 -0.763 -26.616 1.00 91.62 94 ILE A C 1
ATOM 777 O O . ILE A 1 94 ? 18.043 -1.154 -27.503 1.00 91.62 94 ILE A O 1
ATOM 781 N N . GLU A 1 95 ? 16.555 -1.604 -25.880 1.00 91.62 95 GLU A N 1
ATOM 782 C CA . GLU A 1 95 ? 16.572 -3.065 -26.040 1.00 91.62 95 GLU A CA 1
ATOM 783 C C . GLU A 1 95 ? 16.197 -3.483 -27.468 1.00 91.62 95 GLU A C 1
ATOM 785 O O . GLU A 1 95 ? 16.865 -4.328 -28.071 1.00 91.62 95 GLU A O 1
ATOM 790 N N . LYS A 1 96 ? 15.189 -2.833 -28.061 1.00 93.12 96 LYS A N 1
ATOM 791 C CA . LYS A 1 96 ? 14.824 -3.046 -29.465 1.00 93.12 96 LYS A CA 1
ATOM 792 C C . LYS A 1 96 ? 15.988 -2.730 -30.411 1.00 93.12 96 LYS A C 1
ATOM 794 O O . LYS A 1 96 ? 16.289 -3.537 -31.288 1.00 93.12 96 LYS A O 1
ATOM 799 N N . GLN A 1 97 ? 16.660 -1.588 -30.237 1.00 92.31 97 GLN A N 1
ATOM 800 C CA . GLN A 1 97 ? 17.816 -1.226 -31.070 1.00 92.31 97 GLN A CA 1
ATOM 801 C C . GLN A 1 97 ? 18.995 -2.193 -30.887 1.00 92.31 97 GLN A C 1
ATOM 803 O O . GLN A 1 97 ? 19.648 -2.547 -31.868 1.00 92.31 97 GLN A O 1
ATOM 808 N N . LEU A 1 98 ? 19.247 -2.655 -29.660 1.00 91.75 98 LEU A N 1
ATOM 809 C CA . LEU A 1 98 ? 20.284 -3.649 -29.377 1.00 91.75 98 LEU A CA 1
ATOM 810 C C . LEU A 1 98 ? 19.976 -5.001 -30.025 1.00 91.75 98 LEU A C 1
ATOM 812 O O . LEU A 1 98 ? 20.860 -5.583 -30.647 1.00 91.75 98 LEU A O 1
ATOM 816 N N . THR A 1 99 ? 18.726 -5.459 -29.948 1.00 91.50 99 THR A N 1
ATOM 817 C CA . THR A 1 99 ? 18.278 -6.724 -30.552 1.00 91.50 99 THR A CA 1
ATOM 818 C C . THR A 1 99 ? 18.411 -6.684 -32.077 1.00 91.50 99 THR A C 1
ATOM 820 O O . THR A 1 99 ? 18.906 -7.630 -32.688 1.00 91.50 99 THR A O 1
ATOM 823 N N . GLU A 1 100 ? 18.031 -5.564 -32.703 1.00 90.69 100 GLU A N 1
ATOM 824 C CA . GLU A 1 100 ? 18.227 -5.340 -34.141 1.00 90.69 100 GLU A CA 1
ATOM 825 C C . GLU A 1 100 ? 19.717 -5.381 -34.525 1.00 90.69 100 GLU A C 1
ATOM 827 O O . GLU A 1 100 ? 20.079 -6.009 -35.518 1.00 90.69 100 GLU A O 1
ATOM 832 N N . ALA A 1 101 ? 20.598 -4.759 -33.734 1.00 89.38 101 ALA A N 1
ATOM 833 C CA . ALA A 1 101 ? 22.038 -4.758 -33.996 1.00 89.38 101 ALA A CA 1
ATOM 834 C C . ALA A 1 101 ? 22.679 -6.148 -33.802 1.00 89.38 101 ALA A C 1
ATOM 836 O O . ALA A 1 101 ? 23.517 -6.567 -34.605 1.00 89.38 101 ALA A O 1
ATOM 837 N N . GLN A 1 102 ? 22.269 -6.876 -32.760 1.00 89.25 102 GLN A N 1
ATOM 838 C CA . GLN A 1 102 ? 22.744 -8.227 -32.449 1.00 89.25 102 GLN A CA 1
ATOM 839 C C . GLN A 1 102 ? 22.308 -9.258 -33.495 1.00 89.25 102 GLN A C 1
ATOM 841 O O . GLN A 1 102 ? 23.037 -10.217 -33.730 1.00 89.25 102 GLN A O 1
ATOM 846 N N . ALA A 1 103 ? 21.182 -9.042 -34.185 1.00 89.19 103 ALA A N 1
ATOM 847 C CA . ALA A 1 103 ? 20.776 -9.888 -35.307 1.00 89.19 103 ALA A CA 1
ATOM 848 C C . ALA A 1 103 ? 21.798 -9.873 -36.461 1.00 89.19 103 ALA A C 1
ATOM 850 O O . ALA A 1 103 ? 21.950 -10.873 -37.161 1.00 89.19 103 ALA A O 1
ATOM 851 N N . PHE A 1 104 ? 22.516 -8.759 -36.651 1.00 86.06 104 PHE A N 1
ATOM 852 C CA . PHE A 1 104 ? 23.594 -8.656 -37.639 1.00 86.06 104 PHE A CA 1
ATOM 853 C C . PHE A 1 104 ? 24.957 -9.084 -37.081 1.00 86.06 104 PHE A C 1
ATOM 855 O O . PHE A 1 104 ? 25.758 -9.662 -37.815 1.00 86.06 104 PHE A O 1
ATOM 862 N N . TYR A 1 105 ? 25.232 -8.802 -35.802 1.00 89.19 105 TYR A N 1
ATOM 863 C CA . TYR A 1 105 ? 26.523 -9.082 -35.162 1.00 89.19 105 TYR A CA 1
ATOM 864 C C . TYR A 1 105 ? 26.352 -9.697 -33.763 1.00 89.19 105 TYR A C 1
ATOM 866 O O . TYR A 1 105 ? 26.555 -8.998 -32.764 1.00 89.19 105 TYR A O 1
ATOM 874 N N . PRO A 1 106 ? 26.025 -10.998 -33.668 1.00 85.88 106 PRO A N 1
ATOM 875 C CA . PRO A 1 106 ? 25.764 -11.653 -32.384 1.00 85.88 106 PRO A CA 1
ATOM 876 C C . PRO A 1 106 ? 27.002 -11.696 -31.474 1.00 85.88 106 PRO A C 1
ATOM 878 O O . PRO A 1 106 ? 26.882 -11.508 -30.268 1.00 85.88 106 PRO A O 1
ATOM 881 N N . ASP A 1 107 ? 28.201 -11.840 -32.047 1.00 86.94 107 ASP A N 1
ATOM 882 C CA . ASP A 1 107 ? 29.463 -11.967 -31.298 1.00 86.94 107 ASP A CA 1
ATOM 883 C C . ASP A 1 107 ? 30.185 -10.622 -31.071 1.00 86.94 107 ASP A C 1
ATOM 885 O O . ASP A 1 107 ? 31.380 -10.570 -30.766 1.00 86.94 107 ASP A O 1
ATOM 889 N N . SER A 1 108 ? 29.498 -9.493 -31.266 1.00 90.25 108 SER A N 1
ATOM 890 C CA . SER A 1 108 ? 30.110 -8.174 -31.093 1.00 90.25 108 SER A CA 1
ATOM 891 C C . SER A 1 108 ? 30.317 -7.845 -29.613 1.00 90.25 108 SER A C 1
ATOM 893 O O . SER A 1 108 ? 29.375 -7.492 -28.904 1.00 90.25 108 SER A O 1
ATOM 895 N N . HIS A 1 109 ? 31.575 -7.861 -29.160 1.00 90.06 109 HIS A N 1
ATOM 896 C CA . HIS A 1 109 ? 31.941 -7.440 -27.801 1.00 90.06 109 HIS A CA 1
ATOM 897 C C . HIS A 1 109 ? 31.478 -6.017 -27.465 1.00 90.06 109 HIS A C 1
ATOM 899 O O . HIS A 1 109 ? 31.091 -5.754 -26.331 1.00 90.06 109 HIS A O 1
ATOM 905 N N . THR A 1 110 ? 31.485 -5.104 -28.440 1.00 88.62 110 THR A N 1
ATOM 906 C CA . THR A 1 110 ? 31.019 -3.726 -28.242 1.00 88.62 110 THR A CA 1
ATOM 907 C C . THR A 1 110 ? 29.522 -3.682 -27.951 1.00 88.62 110 THR A C 1
ATOM 909 O O . THR A 1 110 ? 29.110 -3.039 -26.990 1.00 88.62 110 THR A O 1
ATOM 912 N N . LEU A 1 111 ? 28.705 -4.404 -28.730 1.00 89.06 111 LEU A N 1
ATOM 913 C CA . LEU A 1 111 ? 27.256 -4.458 -28.502 1.00 89.06 111 LEU A CA 1
ATOM 914 C C . LEU A 1 111 ? 26.924 -5.150 -27.178 1.00 89.06 111 LEU A C 1
ATOM 916 O O . LEU A 1 111 ? 26.020 -4.702 -26.480 1.00 89.06 111 LEU A O 1
ATOM 920 N N . MET A 1 112 ? 27.680 -6.189 -26.809 1.00 89.69 112 MET A N 1
ATOM 921 C CA . MET A 1 112 ? 27.534 -6.861 -25.515 1.00 89.69 112 MET A CA 1
ATOM 922 C C . MET A 1 112 ? 27.839 -5.910 -24.350 1.00 89.69 112 MET A C 1
ATOM 924 O O . MET A 1 112 ? 27.031 -5.786 -23.439 1.00 89.69 112 MET A O 1
ATOM 928 N N . ALA A 1 113 ? 28.945 -5.161 -24.415 1.00 91.75 113 ALA A N 1
ATOM 929 C CA . ALA A 1 113 ? 29.305 -4.193 -23.378 1.00 91.75 113 ALA A CA 1
ATOM 930 C C . ALA A 1 113 ? 28.264 -3.067 -23.229 1.00 91.75 113 ALA A C 1
ATOM 932 O O . ALA A 1 113 ? 27.982 -2.618 -22.114 1.00 91.75 113 ALA A O 1
ATOM 933 N N . ILE A 1 114 ? 27.669 -2.616 -24.342 1.00 90.81 114 ILE A N 1
ATOM 934 C CA . ILE A 1 114 ? 26.561 -1.651 -24.309 1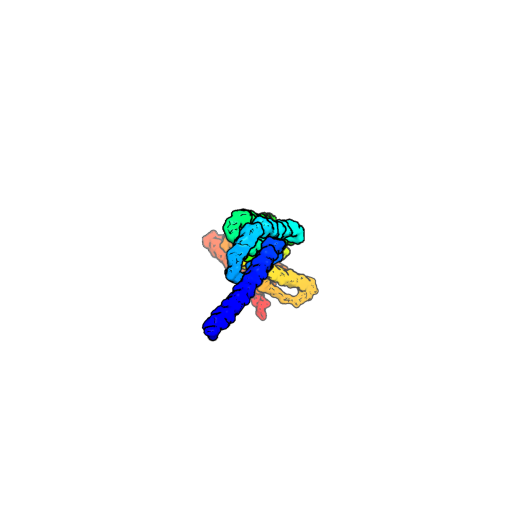.00 90.81 114 ILE A CA 1
ATOM 935 C C . ILE A 1 114 ? 25.334 -2.291 -23.658 1.00 90.81 114 ILE A C 1
ATOM 937 O O . ILE A 1 114 ? 24.765 -1.689 -22.753 1.00 90.81 114 ILE A O 1
ATOM 941 N N . ALA A 1 115 ? 24.948 -3.502 -24.071 1.00 91.38 115 ALA A N 1
ATOM 942 C CA . ALA A 1 115 ? 23.814 -4.215 -23.491 1.00 91.38 115 ALA A CA 1
ATOM 943 C C . ALA A 1 115 ? 23.969 -4.386 -21.974 1.00 91.38 115 ALA A C 1
ATOM 945 O O . ALA A 1 115 ? 23.075 -3.984 -21.233 1.00 91.38 115 ALA A O 1
ATOM 946 N N . ASP A 1 116 ? 25.134 -4.842 -21.510 1.00 92.62 116 ASP A N 1
ATOM 947 C CA . ASP A 1 116 ? 25.436 -4.968 -20.084 1.00 92.62 116 ASP A CA 1
ATOM 948 C C . ASP A 1 116 ? 25.281 -3.625 -19.363 1.00 92.62 116 ASP A C 1
ATOM 950 O O . ASP A 1 116 ? 24.623 -3.546 -18.326 1.00 92.62 116 ASP A O 1
ATOM 954 N N . THR A 1 117 ? 25.835 -2.544 -19.916 1.00 92.06 117 THR A N 1
ATOM 955 C CA . THR A 1 117 ? 25.726 -1.198 -19.328 1.00 92.06 117 THR A CA 1
ATOM 956 C C . THR A 1 117 ? 24.265 -0.755 -19.201 1.00 92.06 117 THR A C 1
ATOM 958 O O . THR A 1 117 ? 23.865 -0.218 -18.166 1.00 92.06 117 THR A O 1
ATOM 961 N N . ILE A 1 118 ? 23.448 -1.007 -20.227 1.00 92.06 118 ILE A N 1
ATOM 962 C CA . ILE A 1 118 ? 22.022 -0.669 -20.232 1.00 92.06 118 ILE A CA 1
ATOM 963 C C . ILE A 1 118 ? 21.255 -1.514 -19.216 1.00 92.06 118 ILE A C 1
ATOM 965 O O . ILE A 1 118 ? 20.462 -0.958 -18.460 1.00 92.06 118 ILE A O 1
ATOM 969 N N . THR A 1 119 ? 21.520 -2.818 -19.130 1.00 91.94 119 THR A N 1
ATOM 970 C CA . THR A 1 119 ? 20.897 -3.701 -18.136 1.00 91.94 119 THR A CA 1
ATOM 971 C C . THR A 1 119 ? 21.223 -3.258 -16.711 1.00 91.94 119 THR A C 1
ATOM 973 O O . THR A 1 119 ? 20.319 -3.156 -15.880 1.00 91.94 119 THR A O 1
ATOM 976 N N . HIS A 1 120 ? 22.485 -2.923 -16.425 1.00 93.19 120 HIS A N 1
ATOM 977 C CA . HIS A 1 120 ? 22.879 -2.396 -15.117 1.00 93.19 120 HIS A CA 1
ATOM 978 C C . HIS A 1 120 ? 22.211 -1.048 -14.822 1.00 93.19 120 HIS A C 1
ATOM 980 O O . HIS A 1 120 ? 21.717 -0.846 -13.714 1.00 93.19 120 HIS A O 1
ATOM 986 N N . SER A 1 121 ? 22.142 -0.139 -15.802 1.00 91.31 121 SER A N 1
ATOM 987 C CA . SER A 1 121 ? 21.437 1.139 -15.646 1.00 91.31 121 SER A CA 1
ATOM 988 C C . SER A 1 121 ?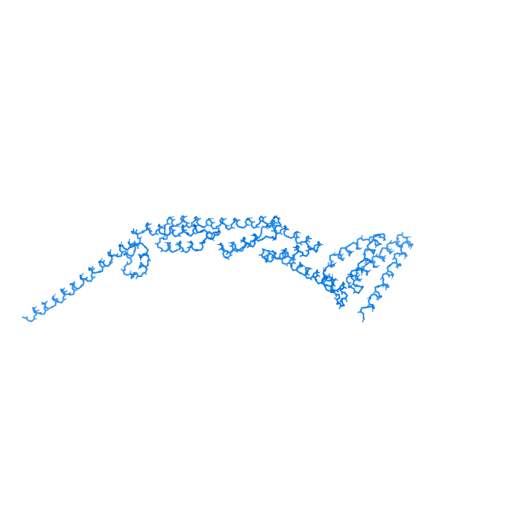 19.948 0.936 -15.367 1.00 91.31 121 SER A C 1
ATOM 990 O O . SER A 1 121 ? 19.413 1.561 -14.457 1.00 91.31 121 SER A O 1
ATOM 992 N N . TRP A 1 122 ? 19.287 0.038 -16.096 1.00 92.81 122 TRP A N 1
ATOM 993 C CA . TRP A 1 122 ? 17.869 -0.262 -15.916 1.00 92.81 122 TRP A CA 1
ATOM 994 C C . TRP A 1 122 ? 17.588 -0.827 -14.520 1.00 92.81 122 TRP A C 1
ATOM 996 O O . TRP A 1 122 ? 16.680 -0.359 -13.824 1.00 92.81 122 TRP A O 1
ATOM 1006 N N . GLN A 1 123 ? 18.406 -1.784 -14.073 1.00 92.50 123 GLN A N 1
ATOM 1007 C CA . GLN A 1 123 ? 18.303 -2.343 -12.729 1.00 92.50 123 GLN A CA 1
ATOM 1008 C C . GLN A 1 123 ? 18.561 -1.274 -11.660 1.00 92.50 123 GLN A C 1
ATOM 1010 O O . GLN A 1 123 ? 17.788 -1.170 -10.715 1.00 92.50 123 GLN A O 1
ATOM 1015 N N . SER A 1 124 ? 19.592 -0.442 -11.831 1.00 93.31 124 SER A N 1
ATOM 1016 C CA . SER A 1 124 ? 19.916 0.634 -10.891 1.00 93.31 124 SER A CA 1
ATOM 1017 C C . SER A 1 124 ? 18.801 1.672 -10.783 1.00 93.31 124 SER A C 1
ATOM 1019 O O . SER A 1 124 ? 18.489 2.100 -9.677 1.00 93.31 124 SER A O 1
ATOM 1021 N N . THR A 1 125 ? 18.190 2.075 -11.900 1.00 93.00 125 THR A N 1
ATOM 1022 C CA . THR A 1 125 ? 17.047 3.000 -11.901 1.00 93.00 125 THR A CA 1
ATOM 1023 C C . THR A 1 125 ? 15.842 2.381 -11.199 1.00 93.00 125 THR A C 1
ATOM 1025 O O . THR A 1 125 ? 15.197 3.047 -10.396 1.00 93.00 125 THR A O 1
ATOM 1028 N N . THR A 1 126 ? 15.568 1.097 -11.457 1.00 93.25 126 THR A N 1
ATOM 1029 C CA . THR A 1 126 ? 14.487 0.362 -10.783 1.00 93.25 126 THR A CA 1
ATOM 1030 C C . THR A 1 126 ? 14.714 0.359 -9.271 1.00 93.25 126 THR A C 1
ATOM 1032 O O . THR A 1 126 ? 13.854 0.821 -8.531 1.00 93.25 126 THR A O 1
ATOM 1035 N N . THR A 1 127 ? 15.899 -0.058 -8.817 1.00 93.75 127 THR A N 1
ATOM 1036 C CA . THR A 1 127 ? 16.241 -0.105 -7.388 1.00 93.75 127 THR A CA 1
ATOM 1037 C C . THR A 1 127 ? 16.219 1.275 -6.737 1.00 93.75 127 THR A C 1
ATOM 1039 O O . THR A 1 127 ? 15.692 1.424 -5.643 1.00 93.75 127 THR A O 1
ATOM 1042 N N . MET A 1 128 ? 16.701 2.316 -7.418 1.00 94.56 128 MET A N 1
ATOM 1043 C CA . MET A 1 128 ? 16.620 3.687 -6.909 1.00 94.56 128 MET A CA 1
ATOM 1044 C C . MET A 1 128 ? 15.165 4.128 -6.677 1.00 94.56 128 MET A C 1
ATOM 1046 O O . MET A 1 128 ? 14.869 4.722 -5.642 1.00 94.56 128 MET A O 1
ATOM 1050 N N . LEU A 1 129 ? 14.260 3.842 -7.620 1.00 93.81 129 LEU A N 1
ATOM 1051 C CA . LEU A 1 129 ? 12.833 4.148 -7.482 1.00 93.81 129 LEU A CA 1
ATOM 1052 C C . LEU A 1 129 ? 12.193 3.352 -6.333 1.00 93.81 129 LEU A C 1
ATOM 1054 O O . LEU A 1 129 ? 11.422 3.914 -5.556 1.00 93.81 129 LEU A O 1
ATOM 1058 N N . GLU A 1 130 ? 12.539 2.069 -6.189 1.00 94.00 130 GLU A N 1
ATOM 1059 C CA . GLU A 1 130 ? 12.094 1.229 -5.067 1.00 94.00 130 GLU A CA 1
ATOM 1060 C C . GLU A 1 130 ? 12.565 1.788 -3.716 1.00 94.00 130 GLU A C 1
ATOM 1062 O O . GLU A 1 130 ? 11.778 1.878 -2.772 1.00 94.00 130 GLU A O 1
ATOM 1067 N N . ASP A 1 131 ? 13.830 2.199 -3.619 1.00 94.19 131 ASP A N 1
ATOM 1068 C CA . ASP A 1 131 ? 14.424 2.753 -2.400 1.00 94.19 131 ASP A CA 1
ATOM 1069 C C . ASP A 1 131 ? 13.811 4.107 -2.030 1.00 94.19 131 ASP A C 1
ATOM 1071 O O . ASP A 1 131 ? 13.542 4.373 -0.854 1.00 94.19 131 ASP A O 1
ATOM 1075 N N . GLN A 1 132 ? 13.548 4.963 -3.021 1.00 92.88 132 GLN A N 1
ATOM 1076 C CA . GLN A 1 132 ? 12.839 6.228 -2.818 1.00 92.88 132 GLN A CA 1
ATOM 1077 C C . GLN A 1 132 ? 11.422 5.986 -2.299 1.00 92.88 132 GLN A C 1
ATOM 1079 O O . GLN A 1 132 ? 11.026 6.587 -1.297 1.00 92.88 132 GLN A O 1
ATOM 1084 N N . LEU A 1 133 ? 10.688 5.059 -2.920 1.00 92.94 133 LEU A N 1
ATOM 1085 C CA . LEU A 1 133 ? 9.340 4.706 -2.490 1.00 92.94 133 LEU A CA 1
ATOM 1086 C C . LEU A 1 133 ? 9.341 4.137 -1.066 1.00 92.94 133 LEU A C 1
ATOM 1088 O O . LEU A 1 133 ? 8.596 4.617 -0.215 1.00 92.94 133 LEU A O 1
ATOM 1092 N N . ASN A 1 134 ? 10.228 3.185 -0.764 1.00 94.19 134 ASN A N 1
ATOM 1093 C CA . ASN A 1 134 ? 10.381 2.648 0.589 1.00 94.19 134 ASN A CA 1
ATOM 1094 C C . ASN A 1 134 ? 10.740 3.740 1.600 1.00 94.19 134 ASN A C 1
ATOM 1096 O O . ASN A 1 134 ? 10.171 3.775 2.685 1.00 94.19 134 ASN A O 1
ATOM 1100 N N . THR A 1 135 ? 11.618 4.676 1.243 1.00 93.81 135 THR A N 1
ATOM 1101 C CA . THR A 1 135 ? 11.980 5.799 2.117 1.00 93.81 135 THR A CA 1
ATOM 1102 C C . THR A 1 135 ? 10.768 6.669 2.459 1.00 93.81 135 THR A C 1
ATOM 1104 O O . THR A 1 135 ? 10.634 7.097 3.605 1.00 93.81 135 THR A O 1
ATOM 1107 N N . LEU A 1 136 ? 9.883 6.941 1.496 1.00 92.19 136 LEU A N 1
ATOM 1108 C CA . LEU A 1 136 ? 8.656 7.711 1.733 1.00 92.19 136 LEU A CA 1
ATOM 1109 C C . LEU A 1 136 ? 7.676 6.952 2.633 1.00 92.19 136 LEU A C 1
ATOM 1111 O O . LEU A 1 136 ? 7.171 7.520 3.605 1.00 92.19 136 LEU A O 1
ATOM 1115 N N . LEU A 1 137 ? 7.469 5.662 2.359 1.00 93.00 137 LEU A N 1
ATOM 1116 C CA . LEU A 1 137 ? 6.602 4.795 3.160 1.00 93.00 137 LEU A CA 1
ATOM 1117 C C . LEU A 1 137 ? 7.115 4.667 4.600 1.00 93.00 137 LEU A C 1
ATOM 1119 O O . LEU A 1 137 ? 6.347 4.788 5.550 1.00 93.00 137 LEU A O 1
ATOM 1123 N N . GLU A 1 138 ? 8.423 4.500 4.785 1.00 94.25 138 GLU A N 1
ATOM 1124 C CA . GLU A 1 138 ? 9.048 4.413 6.108 1.00 94.25 138 GLU A CA 1
ATOM 1125 C C . GLU A 1 138 ? 9.046 5.743 6.870 1.00 94.25 138 GLU A C 1
ATOM 1127 O O . GLU A 1 138 ? 9.122 5.752 8.098 1.00 94.25 138 GLU A O 1
ATOM 1132 N N . LYS A 1 139 ? 8.943 6.876 6.170 1.00 91.94 139 LYS A N 1
ATOM 1133 C CA . LYS A 1 139 ? 8.712 8.192 6.783 1.00 91.94 139 LYS A CA 1
ATOM 1134 C C . LYS A 1 139 ? 7.233 8.462 7.072 1.00 91.94 139 LYS A C 1
ATOM 1136 O O . LYS A 1 139 ? 6.918 9.539 7.568 1.00 91.94 139 LYS A O 1
ATOM 1141 N N . GLN A 1 140 ? 6.348 7.509 6.768 1.00 85.25 140 GLN A N 1
ATOM 1142 C CA . GLN A 1 140 ? 4.896 7.616 6.932 1.00 85.25 140 GLN A CA 1
ATOM 1143 C C . GLN A 1 140 ? 4.275 8.785 6.147 1.00 85.25 140 GLN A C 1
ATOM 1145 O O . GLN A 1 140 ? 3.225 9.316 6.511 1.00 85.25 140 GLN A O 1
ATOM 1150 N N . VAL A 1 141 ? 4.911 9.191 5.042 1.00 84.62 141 VAL A N 1
ATOM 1151 C CA . VAL A 1 141 ? 4.401 10.242 4.152 1.00 84.62 141 VAL A CA 1
ATOM 1152 C C . VAL A 1 141 ? 3.516 9.587 3.098 1.00 84.62 141 VAL A C 1
ATOM 1154 O O . VAL A 1 141 ? 3.934 9.376 1.967 1.00 84.62 141 VAL A O 1
ATOM 1157 N N . TYR A 1 142 ? 2.303 9.204 3.495 1.00 81.56 142 TYR A N 1
ATOM 1158 C CA . TYR A 1 142 ? 1.387 8.443 2.637 1.00 81.56 142 TYR A CA 1
ATOM 1159 C C . TYR A 1 142 ? 0.618 9.334 1.636 1.00 81.56 142 TYR A C 1
ATOM 1161 O O . TYR A 1 142 ? 0.311 8.906 0.535 1.00 81.56 142 TYR A O 1
ATOM 1169 N N . LEU A 1 143 ? 0.371 10.607 1.952 1.00 67.69 143 LEU A N 1
ATOM 1170 C CA . LEU A 1 143 ? -0.303 11.567 1.062 1.00 67.69 143 LEU A CA 1
ATOM 1171 C C . LEU A 1 143 ? 0.701 12.409 0.268 1.00 67.69 143 LEU A C 1
ATOM 1173 O O . LEU A 1 143 ? 0.834 13.612 0.499 1.00 67.69 143 LEU A O 1
ATOM 1177 N N . SER A 1 144 ? 1.433 11.801 -0.658 1.00 71.62 144 SER A N 1
ATOM 1178 C CA . SER A 1 144 ? 2.268 12.578 -1.573 1.00 71.62 144 SER A CA 1
ATOM 1179 C C . SER A 1 144 ? 1.984 12.227 -3.026 1.00 71.62 144 SER A C 1
ATOM 1181 O O . SER A 1 144 ? 1.981 11.063 -3.426 1.00 71.62 144 SER A O 1
ATOM 1183 N N . GLU A 1 145 ? 1.806 13.270 -3.843 1.00 81.69 145 GLU A N 1
ATOM 1184 C CA . GLU A 1 145 ? 1.860 13.171 -5.309 1.00 81.69 145 GLU A CA 1
ATOM 1185 C C . GLU A 1 145 ? 3.148 12.460 -5.765 1.00 81.69 145 GLU A C 1
ATOM 1187 O O . GLU A 1 145 ? 3.176 11.804 -6.802 1.00 81.69 145 GLU A O 1
ATOM 1192 N N . GLU A 1 146 ? 4.195 12.532 -4.941 1.00 86.00 146 GLU A N 1
ATOM 1193 C CA . GLU A 1 146 ? 5.476 11.860 -5.118 1.00 86.00 146 GLU A CA 1
ATOM 1194 C C . GLU A 1 146 ? 5.365 10.325 -5.129 1.00 86.00 146 GLU A C 1
ATOM 1196 O O . GLU A 1 146 ? 5.969 9.698 -5.997 1.00 86.00 146 GLU A O 1
ATOM 1201 N N . ILE A 1 147 ? 4.560 9.698 -4.255 1.00 86.62 147 ILE A N 1
ATOM 1202 C CA . ILE A 1 147 ? 4.347 8.237 -4.297 1.00 86.62 147 ILE A CA 1
ATOM 1203 C C . ILE A 1 147 ? 3.690 7.831 -5.619 1.00 86.62 147 ILE A C 1
ATOM 1205 O O . ILE A 1 147 ? 4.143 6.893 -6.278 1.00 86.62 147 ILE A O 1
ATOM 1209 N N . LEU A 1 148 ? 2.640 8.547 -6.030 1.00 86.94 148 LEU A N 1
ATOM 1210 C CA . LEU A 1 148 ? 1.930 8.270 -7.283 1.00 86.94 148 LEU A CA 1
ATOM 1211 C C . LEU A 1 148 ? 2.836 8.469 -8.501 1.00 86.94 148 LEU A C 1
ATOM 1213 O O . LEU A 1 148 ? 2.812 7.663 -9.435 1.00 86.94 148 LEU A O 1
ATOM 1217 N N . PHE A 1 149 ? 3.658 9.518 -8.474 1.00 89.25 149 PHE A N 1
ATOM 1218 C CA . PHE A 1 149 ? 4.667 9.773 -9.490 1.00 89.25 149 PHE A CA 1
ATOM 1219 C C . PHE A 1 149 ? 5.673 8.619 -9.568 1.00 89.25 149 PHE A C 1
ATOM 1221 O O . PHE A 1 149 ? 5.841 8.046 -10.642 1.00 89.25 149 PHE A O 1
ATOM 1228 N N . ILE A 1 150 ? 6.272 8.207 -8.446 1.00 90.62 150 ILE A N 1
ATOM 1229 C CA . ILE A 1 150 ? 7.257 7.115 -8.411 1.00 90.62 150 ILE A CA 1
ATOM 1230 C C . ILE A 1 150 ? 6.649 5.796 -8.901 1.00 90.62 150 ILE A C 1
ATOM 1232 O O . ILE A 1 150 ? 7.270 5.110 -9.709 1.00 90.62 150 ILE A O 1
ATOM 1236 N N . LEU A 1 151 ? 5.426 5.452 -8.482 1.00 89.12 151 LEU A N 1
ATOM 1237 C CA . LEU A 1 151 ? 4.725 4.254 -8.961 1.00 89.12 151 LEU A CA 1
ATOM 1238 C C . LEU A 1 151 ? 4.493 4.291 -10.478 1.00 89.12 151 LEU A C 1
ATOM 1240 O O . LEU A 1 151 ? 4.684 3.286 -11.167 1.00 89.12 151 LEU A O 1
ATOM 1244 N N . THR A 1 152 ? 4.111 5.455 -11.005 1.00 88.88 152 THR A N 1
ATOM 1245 C CA . THR A 1 152 ? 3.904 5.654 -12.444 1.00 88.88 152 THR A CA 1
ATOM 1246 C C . THR A 1 152 ? 5.216 5.511 -13.213 1.00 88.88 152 THR A C 1
ATOM 1248 O O . THR A 1 152 ? 5.263 4.816 -14.229 1.00 88.88 152 THR A O 1
ATOM 1251 N N . GLU A 1 153 ? 6.292 6.127 -12.726 1.00 90.50 153 GLU A N 1
ATOM 1252 C CA . GLU A 1 153 ? 7.612 6.040 -13.349 1.00 90.50 153 GLU A CA 1
ATOM 1253 C C . GLU A 1 153 ? 8.176 4.618 -13.294 1.00 90.50 153 GLU A C 1
ATOM 1255 O O . GLU A 1 153 ? 8.682 4.123 -14.299 1.00 90.50 153 GLU A O 1
ATOM 1260 N N . LEU A 1 154 ? 8.002 3.907 -12.180 1.00 91.00 154 LEU A N 1
ATOM 1261 C CA . LEU A 1 154 ? 8.397 2.506 -12.051 1.00 91.00 154 LEU A CA 1
ATOM 1262 C C . LEU A 1 154 ? 7.666 1.619 -13.073 1.00 91.00 154 LEU A C 1
ATOM 1264 O O . LEU A 1 154 ? 8.293 0.786 -13.730 1.00 91.00 154 LEU A O 1
ATOM 1268 N N . GLY A 1 155 ? 6.365 1.856 -13.277 1.00 87.94 155 GLY A N 1
ATOM 1269 C CA . GLY A 1 155 ? 5.565 1.167 -14.294 1.00 87.94 155 GLY A CA 1
ATOM 1270 C C . GLY A 1 155 ? 5.983 1.482 -15.737 1.00 87.94 155 GLY A C 1
ATOM 1271 O O . GLY A 1 155 ? 5.875 0.618 -16.609 1.00 87.94 155 GLY A O 1
ATOM 1272 N N . LYS A 1 156 ? 6.503 2.687 -16.008 1.00 87.94 156 LYS A N 1
ATOM 1273 C CA . LYS A 1 156 ? 7.083 3.038 -17.318 1.00 87.94 156 LYS A CA 1
ATOM 1274 C C . LYS A 1 156 ? 8.441 2.376 -17.529 1.00 87.94 156 LYS A C 1
ATOM 1276 O O . LYS A 1 156 ? 8.677 1.808 -18.594 1.00 87.94 156 LYS A O 1
ATOM 1281 N N . VAL A 1 157 ? 9.309 2.438 -16.517 1.00 89.31 157 VAL A N 1
ATOM 1282 C CA . VAL A 1 157 ? 10.663 1.876 -16.557 1.00 89.31 157 VAL A CA 1
ATOM 1283 C C . VAL A 1 157 ? 10.600 0.362 -16.715 1.00 89.31 157 VAL A C 1
ATOM 1285 O O . VAL A 1 157 ? 11.335 -0.184 -17.528 1.00 89.31 157 VAL A O 1
ATOM 1288 N N . LYS A 1 158 ? 9.722 -0.337 -15.987 1.00 87.94 158 LYS A N 1
ATOM 1289 C CA . LYS A 1 158 ? 9.611 -1.799 -16.052 1.00 87.94 158 LYS A CA 1
ATOM 1290 C C . LYS A 1 158 ? 8.152 -2.242 -15.915 1.00 87.94 158 LYS A C 1
ATOM 1292 O O . LYS A 1 158 ? 7.654 -2.454 -14.817 1.00 87.94 158 LYS A O 1
ATOM 1297 N N . LYS A 1 159 ? 7.477 -2.445 -17.052 1.00 83.88 159 LYS A N 1
ATOM 1298 C CA . LYS A 1 159 ? 6.019 -2.686 -17.152 1.00 83.88 159 LYS A CA 1
ATOM 1299 C C . LYS A 1 159 ? 5.501 -3.857 -16.318 1.00 83.88 159 LYS A C 1
ATOM 1301 O O . LYS A 1 159 ? 4.387 -3.807 -15.812 1.00 83.88 159 LYS A O 1
ATOM 1306 N N . GLU A 1 160 ? 6.289 -4.922 -16.202 1.00 83.25 160 GLU A N 1
ATOM 1307 C CA . GLU A 1 160 ? 5.903 -6.135 -15.468 1.00 83.25 160 GLU A CA 1
ATOM 1308 C C . GLU A 1 160 ? 6.389 -6.136 -14.015 1.00 83.25 160 GLU A C 1
ATOM 1310 O O . GLU A 1 160 ? 6.148 -7.090 -13.271 1.00 83.25 160 GLU A O 1
ATOM 1315 N N . HIS A 1 161 ? 7.094 -5.086 -13.596 1.00 84.88 161 HIS A N 1
ATOM 1316 C CA . HIS A 1 161 ? 7.605 -5.009 -12.246 1.00 84.88 161 HIS A CA 1
ATOM 1317 C C . HIS A 1 161 ? 6.473 -4.753 -11.255 1.00 84.88 161 HIS A C 1
ATOM 1319 O O . HIS A 1 161 ? 5.666 -3.838 -11.410 1.00 84.88 161 HIS A O 1
ATOM 1325 N N . ARG A 1 162 ? 6.438 -5.576 -10.209 1.00 83.06 162 ARG A N 1
ATOM 1326 C CA . ARG A 1 162 ? 5.536 -5.406 -9.078 1.00 83.06 162 ARG A CA 1
ATOM 1327 C C . ARG A 1 162 ? 6.365 -4.986 -7.885 1.00 83.06 162 ARG A C 1
ATOM 1329 O O . ARG A 1 162 ? 7.127 -5.796 -7.360 1.00 83.06 162 ARG A O 1
ATOM 1336 N N . PHE A 1 163 ? 6.190 -3.737 -7.480 1.00 88.75 163 PHE A N 1
ATOM 1337 C CA . PHE A 1 163 ? 6.797 -3.231 -6.264 1.00 88.75 163 PHE A CA 1
ATOM 1338 C C . PHE A 1 163 ? 6.340 -4.061 -5.060 1.00 88.75 163 PHE A C 1
ATOM 1340 O O . PHE A 1 163 ? 5.155 -4.375 -4.922 1.00 88.75 163 PHE A O 1
ATOM 1347 N N . SER A 1 164 ? 7.285 -4.399 -4.187 1.00 88.94 164 SER A N 1
ATOM 1348 C CA . SER A 1 164 ? 7.007 -5.006 -2.890 1.00 88.94 164 SER A CA 1
ATOM 1349 C C . SER A 1 164 ? 7.607 -4.119 -1.800 1.00 88.94 164 SER A C 1
ATOM 1351 O O . SER A 1 164 ? 8.831 -3.980 -1.758 1.00 88.94 164 SER A O 1
ATOM 1353 N N . PRO A 1 165 ? 6.789 -3.550 -0.898 1.00 91.94 165 PRO A N 1
ATOM 1354 C CA . PRO A 1 165 ? 7.289 -2.707 0.183 1.00 91.94 165 PRO A CA 1
ATOM 1355 C C . PRO A 1 165 ? 8.268 -3.450 1.096 1.00 91.94 165 PRO A C 1
ATOM 1357 O O . PRO A 1 165 ? 8.126 -4.659 1.319 1.00 91.94 165 PRO A O 1
ATOM 1360 N N . SER A 1 166 ? 9.219 -2.717 1.680 1.00 92.94 166 SER A N 1
ATOM 1361 C CA . SER A 1 166 ? 10.151 -3.245 2.681 1.00 92.94 166 SER A CA 1
ATOM 1362 C C . SER A 1 166 ? 9.400 -3.791 3.903 1.00 92.94 166 SER A C 1
ATOM 1364 O O . SER A 1 166 ? 8.267 -3.395 4.199 1.00 92.94 166 SER A O 1
ATOM 1366 N N . GLN A 1 167 ? 10.019 -4.706 4.656 1.00 91.88 167 GLN A N 1
ATOM 1367 C CA . GLN A 1 167 ? 9.417 -5.215 5.896 1.00 91.88 167 GLN A CA 1
ATOM 1368 C C . GLN A 1 167 ? 9.085 -4.067 6.861 1.00 91.88 167 GLN A C 1
ATOM 1370 O O . GLN A 1 167 ? 7.984 -4.006 7.402 1.00 91.88 167 GLN A O 1
ATOM 1375 N N . LYS A 1 168 ? 10.004 -3.111 7.002 1.00 93.62 168 LYS A N 1
ATOM 1376 C CA . LYS A 1 168 ? 9.827 -1.944 7.863 1.00 93.62 168 LYS A CA 1
ATOM 1377 C C . LYS A 1 168 ? 8.682 -1.044 7.392 1.00 93.62 168 LYS A C 1
ATOM 1379 O O . LYS A 1 168 ? 7.892 -0.600 8.217 1.00 93.62 168 LYS A O 1
ATOM 1384 N N . ALA A 1 169 ? 8.543 -0.816 6.084 1.00 93.81 169 ALA A N 1
ATOM 1385 C CA . ALA A 1 169 ? 7.403 -0.087 5.529 1.00 93.81 169 ALA A CA 1
ATOM 1386 C C . ALA A 1 169 ? 6.073 -0.799 5.827 1.00 93.81 169 ALA A C 1
ATOM 1388 O O . ALA A 1 169 ? 5.096 -0.149 6.188 1.00 93.81 169 ALA A O 1
ATOM 1389 N N . ASN A 1 170 ? 6.035 -2.134 5.731 1.00 92.75 170 ASN A N 1
ATOM 1390 C CA . ASN A 1 170 ? 4.846 -2.918 6.079 1.00 92.75 170 ASN A CA 1
ATOM 1391 C C . ASN A 1 170 ? 4.467 -2.786 7.563 1.00 92.75 170 ASN A C 1
ATOM 1393 O O . ASN A 1 170 ? 3.287 -2.621 7.867 1.00 92.75 170 ASN A O 1
ATOM 1397 N N . GLU A 1 171 ? 5.442 -2.869 8.471 1.00 92.69 171 GLU A N 1
ATOM 1398 C CA . GLU A 1 171 ? 5.228 -2.732 9.920 1.00 92.69 171 GLU A CA 1
ATOM 1399 C C . GLU A 1 171 ? 4.734 -1.323 10.276 1.00 92.69 171 GLU A C 1
ATOM 1401 O O . GLU A 1 171 ? 3.697 -1.166 10.918 1.00 92.69 171 GLU A O 1
ATOM 1406 N N . LEU A 1 172 ? 5.406 -0.286 9.767 1.00 93.88 172 LEU A N 1
ATOM 1407 C CA . LEU A 1 172 ? 5.032 1.107 10.023 1.00 93.88 172 LEU A CA 1
ATOM 1408 C C . LEU A 1 172 ? 3.665 1.475 9.444 1.00 93.88 172 LEU A C 1
ATOM 1410 O O . LEU A 1 172 ? 2.946 2.275 10.046 1.00 93.88 172 LEU A O 1
ATOM 1414 N N . TYR A 1 173 ? 3.302 0.910 8.292 1.00 94.06 173 TYR A N 1
ATOM 1415 C CA . TYR A 1 173 ? 1.975 1.077 7.712 1.00 94.06 173 TYR A CA 1
ATOM 1416 C C . TYR A 1 173 ? 0.901 0.415 8.576 1.00 94.06 173 TYR A C 1
ATOM 1418 O O . TYR A 1 173 ? -0.119 1.037 8.867 1.00 94.06 173 TYR A O 1
ATOM 1426 N N . PHE A 1 174 ? 1.146 -0.814 9.039 1.00 92.75 174 PHE A N 1
ATOM 1427 C CA . PHE A 1 174 ? 0.229 -1.530 9.922 1.00 92.75 174 PHE A CA 1
ATOM 1428 C C . PHE A 1 174 ? -0.056 -0.744 11.209 1.00 92.75 174 PHE A C 1
ATOM 1430 O O . PHE A 1 174 ? -1.219 -0.559 11.574 1.00 92.75 174 PHE A O 1
ATOM 1437 N N . ASP A 1 175 ? 0.994 -0.241 11.861 1.00 93.12 175 ASP A N 1
ATOM 1438 C CA . ASP A 1 175 ? 0.880 0.521 13.106 1.00 93.12 175 ASP A CA 1
ATOM 1439 C C . ASP A 1 175 ? 0.164 1.861 12.896 1.00 93.12 175 ASP A C 1
ATOM 1441 O O . ASP A 1 175 ? -0.721 2.224 13.677 1.00 93.12 175 ASP A O 1
ATOM 1445 N N . ALA A 1 176 ? 0.497 2.582 11.818 1.00 92.88 176 ALA A N 1
ATOM 1446 C CA . ALA A 1 176 ? -0.182 3.826 11.458 1.00 92.88 176 ALA A CA 1
ATOM 1447 C C . ALA A 1 176 ? -1.679 3.589 11.202 1.00 92.88 176 ALA A C 1
ATOM 1449 O O . ALA A 1 176 ? -2.525 4.309 11.731 1.00 92.88 176 ALA A O 1
ATOM 1450 N N . PHE A 1 177 ? -2.018 2.528 10.467 1.00 94.12 177 PHE A N 1
ATOM 1451 C CA . PHE A 1 177 ? -3.399 2.166 10.162 1.00 94.12 177 PHE A CA 1
ATOM 1452 C C . PHE A 1 177 ? -4.188 1.776 11.410 1.00 94.12 177 PHE A C 1
ATOM 1454 O O . PHE A 1 177 ? -5.296 2.275 11.609 1.00 94.12 177 PHE A O 1
ATOM 1461 N N . GLN A 1 178 ? -3.626 0.941 12.289 1.00 91.81 178 GLN A N 1
ATOM 1462 C CA . GLN A 1 178 ? -4.268 0.622 13.566 1.00 91.81 178 GLN A CA 1
ATOM 1463 C C . GLN A 1 178 ? -4.472 1.869 14.426 1.00 91.81 178 GLN A C 1
ATOM 1465 O O . GLN A 1 178 ? -5.560 2.071 14.961 1.00 91.81 178 GLN A O 1
ATOM 1470 N N . SER A 1 179 ? -3.467 2.741 14.510 1.00 92.38 179 SER A N 1
ATOM 1471 C CA . SER A 1 179 ? -3.575 4.003 15.244 1.00 92.38 179 SER A CA 1
ATOM 1472 C C . SER A 1 179 ? -4.680 4.905 14.683 1.00 92.38 179 SER A C 1
ATOM 1474 O O . SER A 1 179 ? -5.451 5.483 15.451 1.00 92.38 179 SER A O 1
ATOM 1476 N N . ALA A 1 180 ? -4.806 5.003 13.357 1.00 92.56 180 ALA A N 1
ATOM 1477 C CA . ALA A 1 180 ? -5.864 5.771 12.705 1.00 92.56 180 ALA A CA 1
ATOM 1478 C C . ALA A 1 180 ? -7.257 5.162 12.956 1.00 92.56 180 ALA A C 1
ATOM 1480 O O . ALA A 1 180 ? -8.204 5.891 13.262 1.00 92.56 180 ALA A O 1
ATOM 1481 N N . MET A 1 181 ? -7.384 3.828 12.916 1.00 91.06 181 MET A N 1
ATOM 1482 C CA . MET A 1 181 ? -8.619 3.120 13.285 1.00 91.06 181 MET A CA 1
ATOM 1483 C C . MET A 1 181 ? -9.009 3.378 14.744 1.00 91.06 181 MET A C 1
ATOM 1485 O O . MET A 1 181 ? -10.176 3.639 15.039 1.00 91.06 181 MET A O 1
ATOM 1489 N N . ASP A 1 182 ? -8.034 3.345 15.648 1.00 89.81 182 ASP A N 1
ATOM 1490 C CA . ASP A 1 182 ? -8.229 3.533 17.083 1.00 89.81 182 ASP A CA 1
ATOM 1491 C C . ASP A 1 182 ? -8.647 4.957 17.435 1.00 89.81 182 ASP A C 1
ATOM 1493 O O . ASP A 1 182 ? -9.564 5.163 18.234 1.00 89.81 182 ASP A O 1
ATOM 1497 N N . ARG A 1 183 ? -8.001 5.941 16.803 1.00 90.56 183 ARG A N 1
ATOM 1498 C CA . ARG A 1 183 ? -8.355 7.360 16.918 1.00 90.56 183 ARG A CA 1
ATOM 1499 C C . ARG A 1 183 ? -9.635 7.710 16.161 1.00 90.56 183 ARG A C 1
ATOM 1501 O O . ARG A 1 183 ? -10.194 8.776 16.404 1.00 90.56 183 ARG A O 1
ATOM 1508 N N . ARG A 1 184 ? -10.115 6.813 15.288 1.00 88.69 184 ARG A N 1
ATOM 1509 C CA . ARG A 1 184 ? -11.261 7.021 14.387 1.00 88.69 184 ARG A CA 1
ATOM 1510 C C . ARG A 1 184 ? -11.072 8.268 13.513 1.00 88.69 184 ARG A C 1
ATOM 1512 O O . ARG A 1 184 ? -12.029 8.992 13.244 1.00 88.69 184 ARG A O 1
ATOM 1519 N N . ASP A 1 185 ? -9.834 8.521 13.091 1.00 89.50 185 ASP A N 1
ATOM 1520 C CA . ASP A 1 185 ? -9.493 9.658 12.238 1.00 89.50 185 ASP A CA 1
ATOM 1521 C C . ASP A 1 185 ? -9.870 9.335 10.790 1.00 89.50 185 ASP A C 1
ATOM 1523 O O . ASP A 1 185 ? -9.188 8.570 10.109 1.00 89.50 185 ASP A O 1
ATOM 1527 N N . LEU A 1 186 ? -10.995 9.887 10.329 1.00 88.62 186 LEU A N 1
ATOM 1528 C CA . LEU A 1 186 ? -11.521 9.606 8.994 1.00 88.62 186 LEU A CA 1
ATOM 1529 C C . LEU A 1 186 ? -10.562 10.049 7.882 1.00 88.62 186 LEU A C 1
ATOM 1531 O O . LEU A 1 186 ? -10.437 9.341 6.885 1.00 88.62 186 LEU A O 1
ATOM 1535 N N . ASN A 1 187 ? -9.893 11.191 8.048 1.00 89.25 187 ASN A N 1
ATOM 1536 C CA . ASN A 1 187 ? -9.025 11.750 7.012 1.00 89.25 187 ASN A CA 1
ATOM 1537 C C . ASN A 1 187 ? -7.760 10.898 6.872 1.00 89.25 187 ASN A C 1
ATOM 1539 O O . ASN A 1 187 ? -7.371 10.522 5.765 1.00 89.25 187 ASN A O 1
ATOM 1543 N N . GLU A 1 188 ? -7.148 10.543 8.003 1.00 90.31 188 GLU A N 1
ATOM 1544 C CA . GLU A 1 188 ? -5.973 9.672 8.029 1.00 90.31 188 GLU A CA 1
ATOM 1545 C C . GLU A 1 188 ? -6.322 8.261 7.524 1.00 90.31 188 GLU A C 1
ATOM 1547 O O . GLU A 1 188 ? -5.595 7.704 6.704 1.00 90.31 188 GLU A O 1
ATOM 1552 N N . LEU A 1 189 ? -7.479 7.711 7.917 1.00 91.25 189 LEU A N 1
ATOM 1553 C CA . LEU A 1 189 ? -7.959 6.413 7.429 1.00 91.25 189 LEU A CA 1
ATOM 1554 C C . LEU A 1 189 ? -8.173 6.390 5.916 1.00 91.25 189 LEU A C 1
ATOM 1556 O O . LEU A 1 189 ? -7.747 5.437 5.273 1.00 91.25 189 LEU A O 1
ATOM 1560 N N . GLN A 1 190 ? -8.827 7.401 5.337 1.00 91.06 190 GLN A N 1
ATOM 1561 C CA . GLN A 1 190 ? -9.049 7.466 3.886 1.00 91.06 190 GLN A CA 1
ATOM 1562 C C . GLN A 1 190 ? -7.725 7.472 3.123 1.00 91.06 190 GLN A C 1
ATOM 1564 O O . GLN A 1 190 ? -7.522 6.662 2.224 1.00 91.06 190 GLN A O 1
ATOM 1569 N N . SER A 1 191 ? -6.794 8.304 3.575 1.00 88.75 191 SER A N 1
ATOM 1570 C CA . SER A 1 191 ? -5.447 8.415 3.016 1.00 88.75 191 SER A CA 1
ATOM 1571 C C . SER A 1 191 ? -4.686 7.088 3.053 1.00 88.75 191 SER A C 1
ATOM 1573 O O . SER A 1 191 ? -4.052 6.673 2.083 1.00 88.75 191 SER A O 1
ATOM 1575 N N . LEU A 1 192 ? -4.764 6.392 4.188 1.00 92.50 192 LEU A N 1
ATOM 1576 C CA . LEU A 1 192 ? -4.120 5.099 4.377 1.00 92.50 192 LEU A CA 1
ATOM 1577 C C . LEU A 1 192 ? -4.796 3.986 3.570 1.00 92.50 192 LEU A C 1
ATOM 1579 O O . LEU A 1 192 ? -4.099 3.076 3.123 1.00 92.50 192 LEU A O 1
ATOM 1583 N N . ILE A 1 193 ? -6.115 4.041 3.366 1.00 92.00 193 ILE A N 1
ATOM 1584 C CA . ILE A 1 193 ? -6.847 3.106 2.500 1.00 92.00 193 ILE A CA 1
ATOM 1585 C C . ILE A 1 193 ? -6.393 3.272 1.048 1.00 92.00 193 ILE A C 1
ATOM 1587 O O . ILE A 1 193 ? -6.014 2.280 0.433 1.00 92.00 193 ILE A O 1
ATOM 1591 N N . GLU A 1 194 ? -6.355 4.504 0.531 1.00 89.94 194 GLU A N 1
ATOM 1592 C CA . GLU A 1 194 ? -5.947 4.791 -0.852 1.00 89.94 194 GLU A CA 1
ATOM 1593 C C . GLU A 1 194 ? -4.541 4.252 -1.154 1.00 89.94 194 GLU A C 1
ATOM 1595 O O . GLU A 1 194 ? -4.336 3.495 -2.104 1.00 89.94 194 GLU A O 1
ATOM 1600 N N . ILE A 1 195 ? -3.565 4.561 -0.297 1.00 90.12 195 ILE A N 1
ATOM 1601 C CA . ILE A 1 195 ? -2.201 4.034 -0.448 1.00 90.12 195 ILE A CA 1
ATOM 1602 C C . ILE A 1 195 ? -2.135 2.530 -0.214 1.00 90.12 195 ILE A C 1
ATOM 1604 O O . ILE A 1 195 ? -1.377 1.829 -0.883 1.00 90.12 195 ILE A O 1
ATOM 1608 N N . GLY A 1 196 ? -2.932 2.016 0.715 1.00 90.62 196 GLY A N 1
ATOM 1609 C CA . GLY A 1 196 ? -3.029 0.592 0.989 1.00 90.62 196 GLY A CA 1
ATOM 1610 C C . GLY A 1 196 ? -3.435 -0.228 -0.227 1.00 90.62 196 GLY A C 1
ATOM 1611 O O . GLY A 1 196 ? -2.820 -1.255 -0.515 1.00 90.62 196 GLY A O 1
ATOM 1612 N N . GLU A 1 197 ? -4.429 0.248 -0.971 1.00 89.44 197 GLU A N 1
ATOM 1613 C CA . GLU A 1 197 ? -4.893 -0.388 -2.204 1.00 89.44 197 GLU A CA 1
ATOM 1614 C C . GLU A 1 197 ? -3.851 -0.317 -3.327 1.00 89.44 197 GLU A C 1
ATOM 1616 O O . GLU A 1 197 ? -3.708 -1.269 -4.094 1.00 89.44 197 GLU A O 1
ATOM 1621 N N . LEU A 1 198 ? -3.083 0.772 -3.408 1.00 88.00 198 LEU A N 1
ATOM 1622 C CA . LEU A 1 198 ? -2.076 0.958 -4.456 1.00 88.00 198 LEU A CA 1
ATOM 1623 C C . LEU A 1 198 ? -0.776 0.190 -4.193 1.00 88.00 198 LEU A C 1
ATOM 1625 O O . LEU A 1 198 ? -0.203 -0.401 -5.106 1.00 88.00 198 LEU A O 1
ATOM 1629 N N . VAL A 1 199 ? -0.296 0.214 -2.951 1.00 89.00 199 VAL A N 1
ATOM 1630 C CA . VAL A 1 199 ? 1.061 -0.221 -2.586 1.00 89.00 199 VAL A CA 1
ATOM 1631 C C . VAL A 1 199 ? 1.058 -1.559 -1.849 1.00 89.00 199 VAL A C 1
ATOM 1633 O O . VAL A 1 199 ? 1.954 -2.382 -2.036 1.00 89.00 199 VAL A O 1
ATOM 1636 N N . PHE A 1 200 ? 0.047 -1.803 -1.016 1.00 89.06 200 PHE A N 1
ATOM 1637 C CA . PHE A 1 200 ? 0.022 -2.924 -0.075 1.00 89.06 200 PHE A CA 1
ATOM 1638 C C . PHE A 1 200 ? -0.979 -4.026 -0.447 1.00 89.06 200 PHE A C 1
ATOM 1640 O O . PHE A 1 200 ? -1.032 -5.053 0.232 1.00 89.06 200 PHE A O 1
ATOM 1647 N N . ALA A 1 201 ? -1.715 -3.883 -1.554 1.00 79.94 201 ALA A N 1
ATOM 1648 C CA . ALA A 1 201 ? -2.714 -4.856 -1.999 1.00 79.94 201 ALA A CA 1
ATOM 1649 C C . ALA A 1 201 ? -2.150 -6.255 -2.302 1.00 79.94 201 ALA A C 1
ATOM 1651 O O . ALA A 1 201 ? -2.903 -7.220 -2.332 1.00 79.94 201 ALA A O 1
ATOM 1652 N N . GLY A 1 202 ? -0.840 -6.406 -2.511 1.00 79.56 202 GLY A N 1
ATOM 1653 C CA . GLY A 1 202 ? -0.209 -7.723 -2.658 1.00 79.56 202 GLY A CA 1
ATOM 1654 C C . GLY A 1 202 ? -0.049 -8.498 -1.341 1.00 79.56 202 GLY A C 1
ATOM 1655 O O . GLY A 1 202 ? 0.220 -9.701 -1.367 1.00 79.56 202 GLY A O 1
ATOM 1656 N N . ASN A 1 203 ? -0.197 -7.837 -0.188 1.00 82.38 203 ASN A N 1
ATOM 1657 C CA . ASN A 1 203 ? 0.061 -8.424 1.122 1.00 82.38 203 ASN A CA 1
ATOM 1658 C C . ASN A 1 203 ? -1.236 -8.919 1.784 1.00 82.38 203 ASN A C 1
ATOM 1660 O O . ASN A 1 203 ? -2.106 -8.142 2.183 1.00 82.38 203 ASN A O 1
ATOM 1664 N N . LYS A 1 204 ? -1.329 -10.240 1.989 1.00 82.62 204 LYS A N 1
ATOM 1665 C CA . LYS A 1 204 ? -2.486 -10.884 2.633 1.00 82.62 204 LYS A CA 1
ATOM 1666 C C . LYS A 1 204 ? -2.785 -10.355 4.035 1.00 82.62 204 LYS A C 1
ATOM 1668 O O . LYS A 1 204 ? -3.953 -10.302 4.410 1.00 82.62 204 LYS A O 1
ATOM 1673 N N . GLN A 1 205 ? -1.758 -9.978 4.796 1.00 78.00 205 GLN A N 1
ATOM 1674 C CA . GLN A 1 205 ? -1.924 -9.440 6.145 1.00 78.00 205 GLN A CA 1
ATOM 1675 C C . GLN A 1 205 ? -2.652 -8.090 6.118 1.00 78.00 205 GLN A C 1
ATOM 1677 O O . GLN A 1 205 ? -3.514 -7.838 6.960 1.00 78.00 205 GLN A O 1
ATOM 1682 N N . HIS A 1 206 ? -2.377 -7.265 5.106 1.00 86.00 206 HIS A N 1
ATOM 1683 C CA . HIS A 1 206 ? -2.986 -5.944 4.966 1.00 86.00 206 HIS A CA 1
ATOM 1684 C C . HIS A 1 206 ? -4.404 -5.998 4.404 1.00 86.00 206 HIS A C 1
ATOM 1686 O O . HIS A 1 206 ? -5.196 -5.124 4.724 1.00 86.00 206 HIS A O 1
ATOM 1692 N N . HIS A 1 207 ? -4.794 -7.041 3.662 1.00 87.06 207 HIS A N 1
ATOM 1693 C CA . HIS A 1 207 ? -6.172 -7.167 3.163 1.00 87.06 207 HIS A CA 1
ATOM 1694 C C . HIS A 1 207 ? -7.232 -7.151 4.270 1.00 87.06 207 HIS A C 1
ATOM 1696 O O . HIS A 1 207 ? -8.252 -6.476 4.145 1.00 87.06 207 HIS A O 1
ATOM 1702 N N . ALA A 1 208 ? -7.014 -7.895 5.359 1.00 87.38 208 ALA A N 1
ATOM 1703 C CA . ALA A 1 208 ? -7.965 -7.923 6.469 1.00 87.38 208 ALA A CA 1
ATOM 1704 C C . ALA A 1 208 ? -8.047 -6.560 7.174 1.00 87.38 208 ALA A C 1
ATOM 1706 O O . ALA A 1 208 ? -9.137 -6.112 7.545 1.00 87.38 208 ALA A O 1
ATOM 1707 N N . LEU A 1 209 ? -6.899 -5.894 7.320 1.00 89.38 209 LEU A N 1
ATOM 1708 C CA . LEU A 1 209 ? -6.792 -4.570 7.918 1.00 89.38 209 LEU A CA 1
ATOM 1709 C C . LEU A 1 209 ? -7.492 -3.509 7.057 1.00 89.38 209 LEU A C 1
ATOM 1711 O O . LEU A 1 209 ? -8.340 -2.783 7.568 1.00 89.38 209 LEU A O 1
ATOM 1715 N N . LEU A 1 210 ? -7.233 -3.505 5.747 1.00 91.69 210 LEU A N 1
ATOM 1716 C CA . LEU A 1 210 ? -7.867 -2.623 4.767 1.00 91.69 210 LEU A CA 1
ATOM 1717 C C . LEU A 1 210 ? -9.381 -2.774 4.765 1.00 91.69 210 LEU A C 1
ATOM 1719 O O . LEU A 1 210 ? -10.096 -1.789 4.920 1.00 91.69 210 LEU A O 1
ATOM 1723 N N . ASN A 1 211 ? -9.878 -4.009 4.685 1.00 91.06 211 ASN A N 1
ATOM 1724 C CA . ASN A 1 211 ? -11.315 -4.273 4.735 1.00 91.06 211 ASN A CA 1
ATOM 1725 C C . ASN A 1 211 ? -11.942 -3.750 6.034 1.00 91.06 211 ASN A C 1
ATOM 1727 O O . ASN A 1 211 ? -13.021 -3.157 6.008 1.00 91.06 211 ASN A O 1
ATOM 1731 N N . SER A 1 212 ? -11.257 -3.934 7.165 1.00 89.62 212 SER A N 1
ATOM 1732 C CA . SER A 1 212 ? -11.723 -3.434 8.461 1.00 89.62 212 SER A CA 1
ATOM 1733 C C . SER A 1 212 ? -11.738 -1.903 8.507 1.00 89.62 212 SER A C 1
ATOM 1735 O O . SER A 1 212 ? -12.702 -1.315 8.995 1.00 89.62 212 SER A O 1
ATOM 1737 N N . GLY A 1 213 ? -10.712 -1.248 7.958 1.00 91.75 213 GLY A N 1
ATOM 1738 C CA . GLY A 1 213 ? -10.644 0.209 7.854 1.00 91.75 213 GLY A CA 1
ATOM 1739 C C . GLY A 1 213 ? -11.700 0.796 6.921 1.00 91.75 213 GLY A C 1
ATOM 1740 O O . GLY A 1 213 ? -12.345 1.770 7.291 1.00 91.75 213 GLY A O 1
ATOM 1741 N N . ILE A 1 214 ? -11.954 0.177 5.764 1.00 92.75 214 ILE A N 1
ATOM 1742 C CA . ILE A 1 214 ? -13.015 0.581 4.824 1.00 92.75 214 ILE A CA 1
ATOM 1743 C C . ILE A 1 214 ? -14.387 0.498 5.500 1.00 92.75 214 ILE A C 1
ATOM 1745 O O . ILE A 1 214 ? -15.182 1.440 5.435 1.00 92.75 214 ILE A O 1
ATOM 1749 N N . GLN A 1 215 ? -14.663 -0.607 6.200 1.00 93.44 215 GLN A N 1
ATOM 1750 C CA . GLN A 1 215 ? -15.909 -0.777 6.949 1.00 93.44 215 GLN A CA 1
ATOM 1751 C C . GLN A 1 215 ? -16.056 0.268 8.060 1.00 93.44 215 GLN A C 1
ATOM 1753 O O . GLN A 1 215 ? -17.137 0.841 8.218 1.00 93.44 215 GLN A O 1
ATOM 1758 N N . LEU A 1 216 ? -14.981 0.546 8.804 1.00 93.25 216 LEU A N 1
ATOM 1759 C CA . LEU A 1 216 ? -14.983 1.557 9.859 1.00 93.25 216 LEU A CA 1
ATOM 1760 C C . LEU A 1 216 ? -15.161 2.973 9.292 1.00 93.25 216 LEU A C 1
ATOM 1762 O O . LEU A 1 216 ? -15.986 3.720 9.805 1.00 93.25 216 LEU A O 1
ATOM 1766 N N . SER A 1 217 ? -14.461 3.321 8.213 1.00 93.25 217 SER A N 1
ATOM 1767 C CA . SER A 1 217 ? -14.591 4.602 7.506 1.00 93.25 217 SER A CA 1
ATOM 1768 C C . SER A 1 217 ? -16.034 4.836 7.046 1.00 93.25 217 SER A C 1
ATOM 1770 O O . SER A 1 217 ? -16.641 5.860 7.368 1.00 93.25 217 SER A O 1
ATOM 1772 N N . SER A 1 218 ? -16.651 3.829 6.414 1.00 94.12 218 SER A N 1
ATOM 1773 C CA . SER A 1 218 ? -18.067 3.878 6.031 1.00 94.12 218 SER A CA 1
ATOM 1774 C C . SER A 1 218 ? -18.998 4.029 7.242 1.00 94.12 218 SER A C 1
ATOM 1776 O O . SER A 1 218 ? -19.983 4.771 7.190 1.00 94.12 218 SER A O 1
ATOM 1778 N N . ALA A 1 219 ? -18.695 3.354 8.354 1.00 94.12 219 ALA A N 1
ATOM 1779 C CA . ALA A 1 219 ? -19.472 3.464 9.582 1.00 94.12 219 ALA A CA 1
ATOM 1780 C C . ALA A 1 219 ? -19.386 4.868 10.207 1.00 94.12 219 ALA A C 1
ATOM 1782 O O . ALA A 1 219 ? -20.420 5.424 10.584 1.00 94.12 219 ALA A O 1
ATOM 1783 N N . ILE A 1 220 ? -18.185 5.458 10.260 1.00 92.12 220 ILE A N 1
ATOM 1784 C CA . ILE A 1 220 ? -17.956 6.832 10.727 1.00 92.12 220 ILE A CA 1
ATOM 1785 C C . ILE A 1 220 ? -18.785 7.802 9.882 1.00 92.12 220 ILE A C 1
ATOM 1787 O O . ILE A 1 220 ? -19.571 8.567 10.433 1.00 92.12 220 ILE A O 1
ATOM 1791 N N . GLN A 1 221 ? -18.699 7.712 8.552 1.00 92.56 221 GLN A N 1
ATOM 1792 C CA . GLN A 1 221 ? -19.457 8.580 7.645 1.00 92.56 221 GLN A CA 1
ATOM 1793 C C . GLN A 1 221 ? -20.973 8.482 7.853 1.00 92.56 221 GLN A C 1
ATOM 1795 O O . GLN A 1 221 ? -21.652 9.507 7.906 1.00 92.56 221 GLN A O 1
ATOM 1800 N N . LYS A 1 222 ? -21.518 7.267 8.008 1.00 93.56 222 LYS A N 1
ATOM 1801 C CA . LYS A 1 222 ? -22.954 7.063 8.275 1.00 93.56 222 LYS A CA 1
ATOM 1802 C C . LYS A 1 222 ? -23.389 7.693 9.597 1.00 93.56 222 LYS A C 1
ATOM 1804 O O . LYS A 1 222 ? -24.457 8.298 9.654 1.00 93.56 222 LYS A O 1
ATOM 1809 N N . LEU A 1 223 ? -22.573 7.579 10.645 1.00 91.81 223 LEU A N 1
ATOM 1810 C CA . LEU A 1 223 ? -22.859 8.188 11.946 1.00 91.81 223 LEU A CA 1
ATOM 1811 C C . LEU A 1 223 ? -22.753 9.712 11.902 1.00 91.81 223 LEU A C 1
ATOM 1813 O O . LEU A 1 223 ? -23.637 10.389 12.420 1.00 91.81 223 LEU A O 1
ATOM 1817 N N . SER A 1 224 ? -21.733 10.258 11.239 1.00 90.50 224 SER A N 1
ATOM 1818 C CA . SER A 1 224 ? -21.593 11.703 11.039 1.00 90.50 224 SER A CA 1
ATOM 1819 C C . SER A 1 224 ? -22.756 12.274 10.228 1.00 90.50 224 SER A C 1
ATOM 1821 O O . SER A 1 224 ? -23.313 13.308 10.592 1.00 90.50 224 SER A O 1
ATOM 1823 N N . HIS A 1 225 ? -23.179 11.574 9.170 1.00 92.19 225 HIS A N 1
ATOM 1824 C CA . HIS A 1 225 ? -24.366 11.942 8.403 1.00 92.19 225 HIS A CA 1
ATOM 1825 C C . HIS A 1 225 ? -25.621 11.925 9.278 1.00 92.19 225 HIS A C 1
ATOM 1827 O O . HIS A 1 225 ? -26.397 12.881 9.250 1.00 92.19 225 HIS A O 1
ATOM 1833 N N . TYR A 1 226 ? -25.788 10.875 10.094 1.00 92.69 226 TYR A N 1
ATOM 1834 C CA . TYR A 1 226 ? -26.914 10.777 11.012 1.00 92.69 226 TYR A CA 1
ATOM 1835 C C . TYR A 1 226 ? -26.960 11.961 11.988 1.00 92.69 226 TYR A C 1
ATOM 1837 O O . TYR A 1 226 ? -27.986 12.621 12.138 1.00 92.69 226 TYR A O 1
ATOM 1845 N N . GLN A 1 227 ? -25.825 12.276 12.612 1.00 89.19 227 GLN A N 1
ATOM 1846 C CA . GLN A 1 227 ? -25.713 13.372 13.572 1.00 89.19 227 GLN A CA 1
ATOM 1847 C C . GLN A 1 227 ? -26.036 14.729 12.939 1.00 89.19 227 GLN A C 1
ATOM 1849 O O . GLN A 1 227 ? -26.809 15.493 13.514 1.00 89.19 227 GLN A O 1
ATOM 1854 N N . ALA A 1 228 ? -25.502 15.014 11.748 1.00 90.94 228 ALA A N 1
ATOM 1855 C CA . ALA A 1 228 ? -25.757 16.271 11.046 1.00 90.94 228 ALA A CA 1
ATOM 1856 C C . ALA A 1 228 ? -27.248 16.455 10.713 1.00 90.94 228 ALA A C 1
ATOM 1858 O O . ALA A 1 228 ? -27.814 17.529 10.907 1.00 90.94 228 ALA A O 1
ATOM 1859 N N . LYS A 1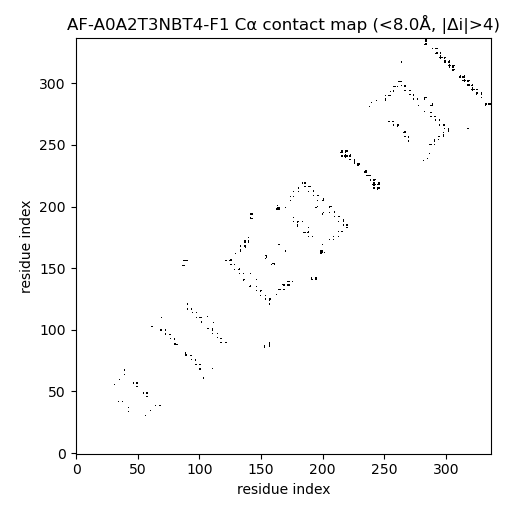 229 ? -27.903 15.387 10.253 1.00 91.56 229 LYS A N 1
ATOM 1860 C CA . LYS A 1 229 ? -29.328 15.381 9.905 1.00 91.56 229 LYS A CA 1
ATOM 1861 C C . LYS A 1 229 ? -30.235 15.502 11.127 1.00 91.56 229 LYS A C 1
ATOM 1863 O O . LYS A 1 229 ? -31.164 16.305 11.122 1.00 91.56 229 LYS A O 1
ATOM 1868 N N . HIS A 1 230 ? -29.910 14.788 12.202 1.00 88.69 230 HIS A N 1
ATOM 1869 C CA . HIS A 1 230 ? -30.613 14.911 13.476 1.00 88.69 230 HIS A CA 1
ATOM 1870 C C . HIS A 1 230 ? -30.499 16.335 14.050 1.00 88.69 230 HIS A C 1
ATOM 1872 O O . HIS A 1 230 ? -31.482 16.894 14.530 1.00 88.69 230 HIS A O 1
ATOM 1878 N N . GLN A 1 231 ? -29.320 16.964 13.961 1.00 88.62 231 GLN A N 1
ATOM 1879 C CA . GLN A 1 231 ? -29.123 18.368 14.356 1.00 88.62 231 GLN A CA 1
ATOM 1880 C C . GLN A 1 231 ? -29.906 19.354 13.478 1.00 88.62 231 GLN A C 1
ATOM 1882 O O . GLN A 1 231 ? -30.336 20.394 13.970 1.00 88.62 231 GLN A O 1
ATOM 1887 N N . ALA A 1 232 ? -30.137 19.019 12.206 1.00 90.94 232 ALA A N 1
ATOM 1888 C CA . ALA A 1 232 ? -30.996 19.782 11.302 1.00 90.94 232 ALA A CA 1
ATOM 1889 C C . ALA A 1 232 ? -32.506 19.579 11.563 1.00 90.94 232 ALA A C 1
ATOM 1891 O O . ALA A 1 232 ? -33.330 20.161 10.860 1.00 90.94 232 ALA A O 1
ATOM 1892 N N . GLY A 1 233 ? -32.885 18.771 12.562 1.00 88.62 233 GLY A N 1
ATOM 1893 C CA . GLY A 1 233 ? -34.279 18.465 12.892 1.00 88.62 233 GLY A CA 1
ATOM 1894 C C . GLY A 1 233 ? -34.931 17.444 11.956 1.00 88.62 233 GLY A C 1
ATOM 1895 O O . GLY A 1 233 ? -36.147 17.262 12.002 1.00 88.62 233 GLY A O 1
ATOM 1896 N N . GLU A 1 234 ? -34.149 16.776 11.106 1.00 90.12 234 GLU A N 1
ATOM 1897 C CA . GLU A 1 234 ? -34.650 15.725 10.227 1.00 90.12 234 GLU A CA 1
ATOM 1898 C C . GLU A 1 234 ? -34.794 14.409 11.004 1.00 90.12 234 GLU A C 1
ATOM 1900 O O . GLU A 1 234 ? -33.875 13.967 11.698 1.00 90.12 234 GLU A O 1
ATOM 1905 N N . SER A 1 235 ? -35.953 13.760 10.870 1.00 83.19 235 SER A N 1
ATOM 1906 C CA . SER A 1 235 ? -36.179 12.428 11.428 1.00 83.19 235 SER A CA 1
ATOM 1907 C C . SER A 1 235 ? -35.634 11.383 10.462 1.00 83.19 235 SER A C 1
ATOM 1909 O O . SER A 1 235 ? -36.202 11.138 9.398 1.00 83.19 235 SER A O 1
ATOM 1911 N N . ILE A 1 236 ? -34.503 10.795 10.830 1.00 87.75 236 ILE A N 1
ATOM 1912 C CA . ILE A 1 236 ? -33.857 9.712 10.095 1.00 87.75 236 ILE A CA 1
ATOM 1913 C C . ILE A 1 236 ? -33.596 8.540 11.036 1.00 87.75 236 ILE A C 1
ATOM 1915 O O . ILE A 1 236 ? -33.447 8.712 12.247 1.00 87.75 236 ILE A O 1
ATOM 1919 N N . GLU A 1 237 ? -33.540 7.337 10.477 1.00 89.12 237 GLU A N 1
ATOM 1920 C CA . GLU A 1 237 ? -33.290 6.129 11.256 1.00 89.12 237 GLU A CA 1
ATOM 1921 C C . GLU A 1 237 ? -31.843 6.087 11.772 1.00 89.12 237 GLU A C 1
ATOM 1923 O O . GLU A 1 237 ? -30.892 6.421 11.058 1.00 89.12 237 GLU A O 1
ATOM 1928 N N . PHE A 1 238 ? -31.670 5.653 13.022 1.00 89.88 238 PHE A N 1
ATOM 1929 C CA . PHE A 1 238 ? -30.348 5.459 13.606 1.00 89.88 238 PHE A CA 1
ATOM 1930 C C . PHE A 1 238 ? -29.600 4.315 12.894 1.00 89.88 238 PHE A C 1
ATOM 1932 O O . PHE A 1 238 ? -30.139 3.215 12.766 1.00 89.88 238 PHE A O 1
ATOM 1939 N N . PRO A 1 239 ? -28.339 4.503 12.464 1.00 93.50 239 PRO A N 1
ATOM 1940 C CA . PRO A 1 239 ? -27.626 3.496 11.685 1.00 93.50 239 PRO A CA 1
ATOM 1941 C C . PRO A 1 239 ? -27.023 2.400 12.587 1.00 93.50 239 PRO A C 1
ATOM 1943 O O . PRO A 1 239 ? -25.810 2.350 12.804 1.00 93.50 239 PRO A O 1
ATOM 1946 N N . TYR A 1 240 ? -27.859 1.480 13.084 1.00 93.12 240 TYR A N 1
ATOM 1947 C CA . TYR A 1 240 ? -27.483 0.435 14.054 1.00 93.12 240 TYR A CA 1
ATOM 1948 C C . TYR A 1 240 ? -26.235 -0.369 13.663 1.00 93.12 240 TYR A C 1
ATOM 1950 O O . TYR A 1 240 ? -25.342 -0.568 14.485 1.00 93.12 240 TYR A O 1
ATOM 1958 N N . GLN A 1 241 ? -26.134 -0.811 12.408 1.00 91.75 241 GLN A N 1
ATOM 1959 C CA . GLN A 1 241 ? -24.986 -1.604 11.947 1.00 91.75 241 GLN A CA 1
ATOM 1960 C C . GLN A 1 241 ? -23.682 -0.792 11.936 1.00 91.75 241 GLN A C 1
ATOM 1962 O O . GLN A 1 241 ? -22.629 -1.303 12.314 1.00 91.75 241 GLN A O 1
ATOM 1967 N N . ALA A 1 242 ? -23.748 0.485 11.543 1.00 92.69 242 ALA A N 1
ATOM 1968 C CA . ALA A 1 242 ? -22.592 1.378 11.563 1.00 92.69 242 ALA A CA 1
ATOM 1969 C C . ALA A 1 242 ? -22.152 1.669 13.004 1.00 92.69 242 ALA A C 1
ATOM 1971 O O . ALA A 1 242 ? -20.970 1.564 13.321 1.00 92.69 242 ALA A O 1
ATOM 1972 N N . ALA A 1 243 ? -23.107 1.946 13.896 1.00 92.62 243 ALA A N 1
ATOM 1973 C CA . ALA A 1 243 ? -22.844 2.116 15.321 1.00 92.62 243 ALA A CA 1
ATOM 1974 C C . ALA A 1 243 ? -22.171 0.875 15.927 1.00 92.6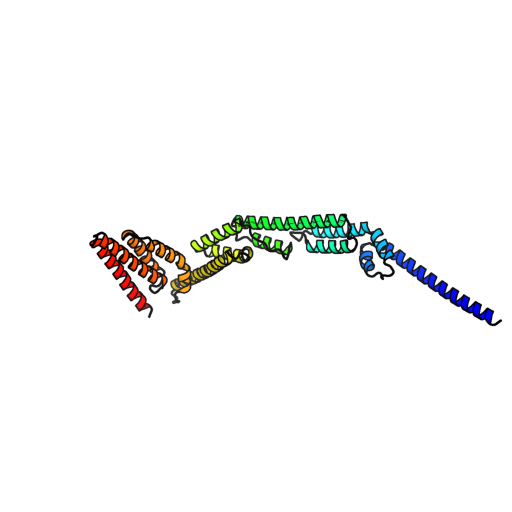2 243 ALA A C 1
ATOM 1976 O O . ALA A 1 243 ? -21.179 1.001 16.641 1.00 92.62 243 ALA A O 1
ATOM 1977 N N . ALA A 1 244 ? -22.652 -0.329 15.601 1.00 92.06 244 ALA A N 1
ATOM 1978 C CA . ALA A 1 244 ? -22.063 -1.576 16.088 1.00 92.06 244 ALA A CA 1
ATOM 1979 C C . ALA A 1 244 ? -20.584 -1.711 15.705 1.00 92.06 244 ALA A C 1
ATOM 1981 O O . ALA A 1 244 ? -19.773 -2.083 16.549 1.00 92.06 244 ALA A O 1
ATOM 1982 N N . LEU A 1 245 ? -20.216 -1.357 14.470 1.00 92.00 245 LEU A N 1
ATOM 1983 C CA . LEU A 1 245 ? -18.820 -1.363 14.025 1.00 92.00 245 LEU A CA 1
ATOM 1984 C C . LEU A 1 245 ? -17.990 -0.271 14.711 1.00 92.00 245 LEU A C 1
ATOM 1986 O O . LEU A 1 245 ? -16.908 -0.555 15.220 1.00 92.00 245 LEU A O 1
ATOM 1990 N N . PHE A 1 246 ? -18.511 0.954 14.773 1.00 91.25 246 PHE A N 1
ATOM 1991 C CA . PHE A 1 246 ? -17.821 2.107 15.355 1.00 91.25 246 PHE A CA 1
ATOM 1992 C C . PHE A 1 246 ? -17.499 1.916 16.843 1.00 91.25 246 PHE A C 1
ATOM 1994 O O . PHE A 1 246 ? -16.383 2.191 17.294 1.00 91.25 246 PHE A O 1
ATOM 2001 N N . TYR A 1 247 ? -18.463 1.416 17.620 1.00 90.69 247 TYR A N 1
ATOM 2002 C CA . TYR A 1 247 ? -18.311 1.228 19.062 1.00 90.69 247 TYR A CA 1
ATOM 2003 C C . TYR A 1 247 ? -17.704 -0.125 19.453 1.00 90.69 247 TYR A C 1
ATOM 2005 O O . TYR A 1 247 ? -17.399 -0.323 20.627 1.00 90.69 247 TYR A O 1
ATOM 2013 N N . LYS A 1 248 ? -17.476 -1.039 18.499 1.00 90.69 248 LYS A N 1
ATOM 2014 C CA . LYS A 1 248 ? -17.013 -2.413 18.759 1.00 90.69 248 LYS A CA 1
ATOM 2015 C C . LYS A 1 248 ? -15.841 -2.483 19.739 1.00 90.69 248 LYS A C 1
ATOM 2017 O O . LYS A 1 248 ? -15.934 -3.181 20.743 1.00 90.69 248 LYS A O 1
ATOM 2022 N N . LYS A 1 249 ? -14.763 -1.734 19.476 1.00 89.00 249 LYS A N 1
ATOM 2023 C CA . LYS A 1 249 ? -13.556 -1.742 20.320 1.00 89.00 249 LYS A CA 1
ATOM 2024 C C . LYS A 1 249 ? -13.839 -1.246 21.740 1.00 89.00 249 LYS A C 1
ATOM 2026 O O . LYS A 1 249 ? -13.372 -1.850 22.698 1.00 89.00 249 LYS A O 1
ATOM 2031 N N . GLN A 1 250 ? -14.630 -0.182 21.871 1.00 90.12 250 GLN A N 1
ATOM 2032 C CA . GLN A 1 250 ? -14.999 0.379 23.170 1.00 90.12 250 GLN A CA 1
ATOM 2033 C C . GLN A 1 250 ? -15.801 -0.631 23.999 1.00 90.12 250 GLN A C 1
ATOM 2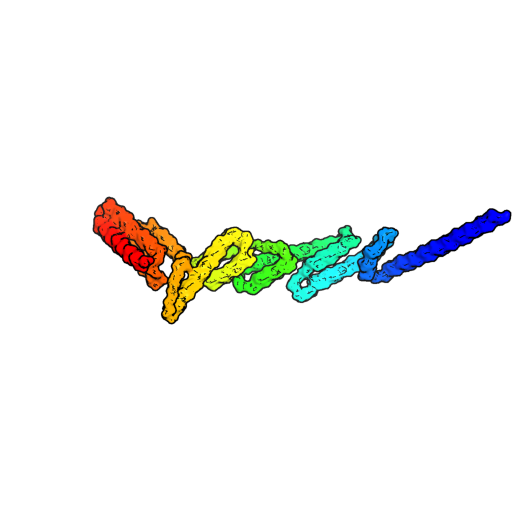035 O O . GLN A 1 250 ? -15.481 -0.856 25.161 1.00 90.12 250 GLN A O 1
ATOM 2040 N N . PHE A 1 251 ? -16.785 -1.304 23.393 1.00 92.75 251 PHE A N 1
ATOM 2041 C CA . PHE A 1 251 ? -17.531 -2.358 24.084 1.00 92.75 251 PHE A CA 1
ATOM 2042 C C . PHE A 1 251 ? -16.636 -3.541 24.463 1.00 92.75 251 PHE A C 1
ATOM 2044 O O . PHE A 1 251 ? -16.700 -3.988 25.599 1.00 92.75 251 PHE A O 1
ATOM 2051 N N . GLN A 1 252 ? -15.731 -3.986 23.587 1.00 92.31 252 GLN A N 1
ATOM 2052 C CA . GLN A 1 252 ? -14.776 -5.057 23.910 1.00 92.31 252 GLN A CA 1
ATOM 2053 C C . GLN A 1 252 ? -13.844 -4.695 25.081 1.00 92.31 252 GLN A C 1
ATOM 2055 O O . GLN A 1 252 ? -13.533 -5.547 25.913 1.00 92.31 252 GLN A O 1
ATOM 2060 N N . GLN A 1 253 ? -13.409 -3.435 25.176 1.00 91.56 253 GLN A N 1
ATOM 2061 C CA . GLN A 1 253 ? -12.614 -2.950 26.309 1.00 91.56 253 GLN A CA 1
ATOM 2062 C C . GLN A 1 253 ? -13.421 -2.960 27.611 1.00 91.56 253 GLN A C 1
ATOM 2064 O O . GLN A 1 253 ? -12.913 -3.426 28.630 1.00 91.56 253 GLN A O 1
ATOM 2069 N N . LEU A 1 254 ? -14.680 -2.514 27.570 1.00 93.44 254 LEU A N 1
ATOM 2070 C CA . LEU A 1 254 ? -15.587 -2.565 28.718 1.00 93.44 254 LEU A CA 1
ATOM 2071 C C . LEU A 1 254 ? -15.874 -4.008 29.152 1.00 93.44 254 LEU A C 1
ATOM 2073 O O . LEU A 1 254 ? -15.838 -4.300 30.344 1.00 93.44 254 LEU A O 1
ATOM 2077 N N . GLU A 1 255 ? -16.103 -4.924 28.208 1.00 93.31 255 GLU A N 1
ATOM 2078 C CA . GLU A 1 255 ? -16.298 -6.353 28.492 1.00 93.31 255 GLU A CA 1
ATOM 2079 C C . GLU A 1 255 ? -15.072 -6.946 29.194 1.00 93.31 255 GLU A C 1
ATOM 2081 O O . GLU A 1 255 ? -15.197 -7.607 30.228 1.00 93.31 255 GLU A O 1
ATOM 2086 N N . SER A 1 256 ? -13.875 -6.656 28.674 1.00 93.19 256 SER A N 1
ATOM 2087 C CA . SER A 1 256 ? -12.621 -7.088 29.289 1.00 93.19 256 SER A CA 1
ATOM 2088 C C . SER A 1 256 ? -12.458 -6.509 30.697 1.00 93.19 256 SER A C 1
ATOM 2090 O O . SER A 1 256 ? -12.121 -7.252 31.619 1.00 93.19 256 SER A O 1
ATOM 2092 N N . ALA A 1 257 ? -12.723 -5.214 30.887 1.00 92.81 257 ALA A N 1
ATOM 2093 C CA . ALA A 1 257 ? -12.612 -4.557 32.186 1.00 92.81 257 ALA A CA 1
ATOM 2094 C C . ALA A 1 257 ? -13.612 -5.122 33.209 1.00 92.81 257 ALA A C 1
ATOM 2096 O O . ALA A 1 257 ? -13.233 -5.387 34.348 1.00 92.81 257 ALA A O 1
ATOM 2097 N N . LEU A 1 258 ? -14.859 -5.384 32.799 1.00 92.94 258 LEU A N 1
ATOM 2098 C CA . LEU A 1 258 ? -15.873 -6.019 33.646 1.00 92.94 258 LEU A CA 1
ATOM 2099 C C . LEU A 1 258 ? -15.465 -7.434 34.061 1.00 92.94 258 LEU A C 1
ATOM 2101 O O . LEU A 1 258 ? -15.625 -7.797 35.223 1.00 92.94 258 LEU A O 1
ATOM 2105 N N . SER A 1 259 ? -14.906 -8.224 33.139 1.00 89.38 259 SER A N 1
ATOM 2106 C CA . SER A 1 259 ? -14.498 -9.606 33.430 1.00 89.38 259 SER A CA 1
ATOM 2107 C C . SER A 1 259 ? -13.395 -9.710 34.493 1.00 89.38 259 SER A C 1
ATOM 2109 O O . SER A 1 259 ? -13.307 -10.725 35.184 1.00 89.38 259 SER A O 1
ATOM 2111 N N . GLN A 1 260 ? -12.586 -8.654 34.638 1.00 90.31 260 GLN A N 1
ATOM 2112 C CA . GLN A 1 260 ? -11.484 -8.544 35.600 1.00 90.31 260 GLN A CA 1
ATOM 2113 C C . GLN A 1 260 ? -11.865 -7.769 36.874 1.00 90.31 260 GLN A C 1
ATOM 2115 O O . GLN A 1 260 ? -11.048 -7.638 37.786 1.00 90.31 260 GLN A O 1
ATOM 2120 N N . ALA A 1 261 ? -13.072 -7.204 36.936 1.00 91.12 261 ALA A N 1
ATOM 2121 C CA . ALA A 1 261 ? -13.514 -6.405 38.068 1.00 91.12 261 ALA A CA 1
ATOM 2122 C C . ALA A 1 261 ? -14.035 -7.305 39.197 1.00 91.12 261 ALA A C 1
ATOM 2124 O O . ALA A 1 261 ? -15.146 -7.832 39.131 1.00 91.12 261 ALA A O 1
ATOM 2125 N N . ASP A 1 262 ? -13.250 -7.421 40.267 1.00 86.38 262 ASP A N 1
ATOM 2126 C CA . ASP A 1 262 ? -13.555 -8.279 41.423 1.00 86.38 262 ASP A CA 1
ATOM 2127 C C . ASP A 1 262 ? -14.049 -7.483 42.646 1.00 86.38 262 ASP A C 1
ATOM 2129 O O . ASP A 1 262 ? -14.306 -8.034 43.718 1.00 86.38 262 ASP A O 1
ATOM 2133 N N . LYS A 1 263 ? -14.158 -6.155 42.524 1.00 87.62 263 LYS A N 1
ATOM 2134 C CA . LYS A 1 263 ? -14.599 -5.260 43.603 1.00 87.62 263 LYS A CA 1
ATOM 2135 C C . LYS A 1 263 ? -15.803 -4.435 43.175 1.00 87.62 263 LYS A C 1
ATOM 2137 O O . LYS A 1 263 ? -15.819 -3.876 42.082 1.00 87.62 263 LYS A O 1
ATOM 2142 N N . VAL A 1 264 ? -16.748 -4.235 44.097 1.00 87.12 264 VAL A N 1
ATOM 2143 C CA . VAL A 1 264 ? -17.941 -3.394 43.871 1.00 87.12 264 VAL A CA 1
ATOM 2144 C C . VAL A 1 264 ? -17.570 -1.977 43.428 1.00 87.12 264 VAL A C 1
ATOM 2146 O O . VAL A 1 264 ? -18.205 -1.448 42.530 1.00 87.12 264 VAL A O 1
ATOM 2149 N N . SER A 1 265 ? -16.499 -1.384 43.965 1.00 88.12 265 SER A N 1
ATOM 2150 C CA . SER A 1 265 ? -16.053 -0.045 43.553 1.00 88.12 265 SER A CA 1
ATOM 2151 C C . SER A 1 265 ? -15.566 0.024 42.098 1.00 88.12 265 SER A C 1
ATOM 2153 O O . SER A 1 265 ? -15.711 1.058 41.458 1.00 88.12 265 SER A O 1
ATOM 2155 N N . GLN A 1 266 ? -14.973 -1.057 41.574 1.00 90.06 266 GLN A N 1
ATOM 2156 C CA . GLN A 1 266 ? -14.557 -1.137 40.168 1.00 90.06 266 GLN A CA 1
ATOM 2157 C C . GLN A 1 266 ? -15.778 -1.295 39.260 1.00 90.06 266 GLN A C 1
ATOM 2159 O O . GLN A 1 266 ? -15.861 -0.639 38.227 1.00 90.06 266 GLN A O 1
ATOM 2164 N N . LEU A 1 267 ? -16.743 -2.120 39.681 1.00 91.31 267 LEU A N 1
ATOM 2165 C CA . LEU A 1 267 ? -18.012 -2.278 38.975 1.00 91.31 267 LEU A CA 1
ATOM 2166 C C . LEU A 1 267 ? -18.818 -0.981 38.948 1.00 91.31 267 LEU A C 1
ATOM 2168 O O . LEU A 1 267 ? -19.367 -0.651 37.907 1.00 91.31 267 LEU A O 1
ATOM 2172 N N . ASP A 1 268 ? -18.835 -0.221 40.045 1.00 90.75 268 ASP A N 1
ATOM 2173 C CA . ASP A 1 268 ? -19.519 1.073 40.116 1.00 90.75 268 ASP A CA 1
ATOM 2174 C C . ASP A 1 268 ? -18.930 2.073 39.115 1.00 90.75 268 ASP A C 1
ATOM 2176 O O . ASP A 1 268 ? -19.678 2.678 38.351 1.00 90.75 268 ASP A O 1
ATOM 2180 N N . ALA A 1 269 ? -17.599 2.176 39.042 1.00 91.81 269 ALA A N 1
ATOM 2181 C CA . ALA A 1 269 ? -16.934 3.046 38.073 1.00 91.81 269 ALA A CA 1
ATOM 2182 C C . ALA A 1 269 ? -17.250 2.652 36.616 1.00 91.81 269 ALA A C 1
ATOM 2184 O O . ALA A 1 269 ? -17.581 3.514 35.803 1.00 91.81 269 ALA A O 1
ATOM 2185 N N . LEU A 1 270 ? -17.201 1.352 36.295 1.00 91.88 270 LEU 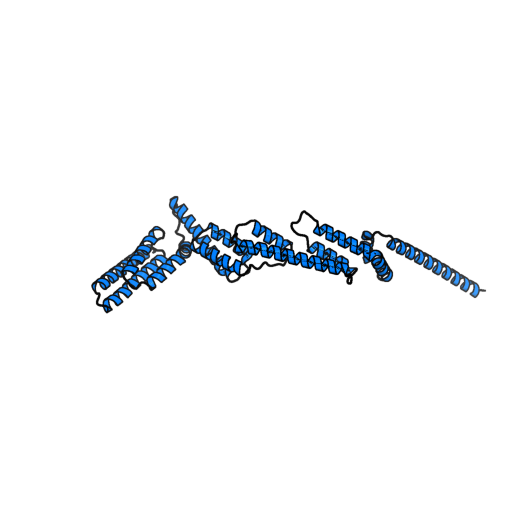A N 1
ATOM 2186 C CA . LEU A 1 270 ? -17.537 0.846 34.956 1.00 91.88 270 LEU A CA 1
ATOM 2187 C C . LEU A 1 270 ? -19.021 1.046 34.626 1.00 91.88 270 LEU A C 1
ATOM 2189 O O . LEU A 1 270 ? -19.380 1.393 33.503 1.00 91.88 270 LEU A O 1
ATOM 2193 N N . HIS A 1 271 ? -19.899 0.850 35.604 1.00 90.88 271 HIS A N 1
ATOM 2194 C CA . HIS A 1 271 ? -21.328 1.051 35.437 1.00 90.88 271 HIS A CA 1
ATOM 2195 C C . HIS A 1 271 ? -21.671 2.524 35.183 1.00 90.88 271 HIS A C 1
ATOM 2197 O O . HIS A 1 271 ? -22.521 2.816 34.338 1.00 90.88 271 HIS A O 1
ATOM 2203 N N . ASP A 1 272 ? -20.998 3.449 35.866 1.00 90.12 272 ASP A N 1
ATOM 2204 C CA . ASP A 1 272 ? -21.163 4.883 35.637 1.00 90.12 272 ASP A CA 1
ATOM 2205 C C . ASP A 1 272 ? -20.673 5.300 34.244 1.00 90.12 272 ASP A C 1
ATOM 2207 O O . ASP A 1 272 ? -21.332 6.114 33.598 1.00 90.12 272 ASP A O 1
ATOM 2211 N N . GLU A 1 273 ? -19.602 4.690 33.724 1.00 89.94 273 GLU A N 1
ATOM 2212 C CA . GLU A 1 273 ? -19.174 4.878 32.331 1.00 89.94 273 GLU A CA 1
ATOM 2213 C C . GLU A 1 273 ? -20.235 4.369 31.339 1.00 89.94 273 GLU A C 1
ATOM 2215 O O . GLU A 1 273 ? -20.643 5.088 30.421 1.00 89.94 273 GLU A O 1
ATOM 2220 N N . ILE A 1 274 ? -20.770 3.163 31.564 1.00 89.94 274 ILE A N 1
ATOM 2221 C CA . ILE A 1 274 ? -21.823 2.566 30.725 1.00 89.94 274 ILE A CA 1
ATOM 2222 C C . ILE A 1 274 ? -23.098 3.423 30.726 1.00 89.94 274 ILE A C 1
ATOM 2224 O O . ILE A 1 274 ? -23.778 3.512 29.702 1.00 89.94 274 ILE A O 1
ATOM 2228 N N . LYS A 1 275 ? -23.424 4.093 31.839 1.00 86.62 275 LYS A N 1
ATOM 2229 C CA . LYS A 1 275 ? -24.571 5.012 31.935 1.00 86.62 275 LYS A CA 1
ATOM 2230 C C . LYS A 1 275 ? -24.448 6.261 31.065 1.00 86.62 275 LYS A C 1
ATOM 2232 O O . LYS A 1 275 ? -25.478 6.864 30.780 1.00 86.62 275 LYS A O 1
ATOM 2237 N N . GLN A 1 276 ? -23.245 6.644 30.637 1.00 87.19 276 GLN A N 1
ATOM 2238 C CA . GLN A 1 276 ? -23.046 7.805 29.762 1.00 87.19 276 GLN A CA 1
ATOM 2239 C C . GLN A 1 276 ? -23.224 7.464 28.274 1.00 87.19 276 GLN A C 1
ATOM 2241 O O . GLN A 1 276 ? -23.563 8.339 27.480 1.00 87.19 276 GLN A O 1
ATOM 2246 N N . LEU A 1 277 ? -23.058 6.197 27.873 1.00 83.88 277 LEU A N 1
ATOM 2247 C CA . LEU A 1 277 ? -23.193 5.760 26.472 1.00 83.88 277 LEU A CA 1
ATOM 2248 C C . LEU A 1 277 ? -24.555 6.088 25.815 1.00 83.88 277 LEU A C 1
ATOM 2250 O O . LEU A 1 277 ? -24.552 6.536 24.662 1.00 83.88 277 LEU A O 1
ATOM 2254 N N . PRO A 1 278 ? -25.708 5.950 26.506 1.00 76.81 278 PRO A N 1
ATOM 2255 C CA . PRO A 1 278 ? -27.026 6.272 25.954 1.00 76.81 278 PRO A CA 1
ATOM 2256 C C . PRO A 1 278 ? -27.210 7.740 25.552 1.00 76.81 278 PRO A C 1
ATOM 2258 O O . PRO A 1 278 ? -28.147 8.054 24.827 1.00 76.81 278 PRO A O 1
ATOM 2261 N N . LEU A 1 279 ? -26.323 8.650 25.975 1.00 74.44 279 LEU A N 1
ATOM 2262 C CA . LEU A 1 279 ? -26.353 10.047 25.521 1.00 74.44 279 LEU A CA 1
ATOM 2263 C C . LEU A 1 279 ? -26.081 10.181 24.016 1.00 74.44 279 LEU A C 1
ATOM 2265 O O . LEU A 1 279 ? -26.410 11.199 23.415 1.00 74.44 279 LEU A O 1
ATOM 2269 N N . SER A 1 280 ? -25.471 9.162 23.409 1.00 75.44 280 SER A N 1
ATOM 2270 C CA . SER A 1 280 ? -25.075 9.159 21.997 1.00 75.44 280 SER A CA 1
ATOM 2271 C C . SER A 1 280 ? -25.633 7.978 21.199 1.00 75.44 280 SER A C 1
ATOM 2273 O O . SER A 1 280 ? -25.431 7.911 19.987 1.00 75.44 280 SER A O 1
ATOM 2275 N N . ILE A 1 281 ? -26.331 7.047 21.860 1.00 87.06 281 ILE A N 1
ATOM 2276 C CA . ILE A 1 281 ? -26.770 5.773 21.284 1.00 87.06 281 ILE A CA 1
ATOM 2277 C C . ILE A 1 281 ? -28.185 5.433 21.790 1.00 87.06 281 ILE A C 1
ATOM 2279 O O . ILE A 1 281 ? -28.455 5.613 22.977 1.00 87.06 281 ILE A O 1
ATOM 2283 N N . PRO A 1 282 ? -29.085 4.895 20.945 1.00 88.50 282 PRO A N 1
ATOM 2284 C CA . PRO A 1 282 ? -30.402 4.428 21.376 1.00 88.50 282 PRO A CA 1
ATOM 2285 C C . PRO A 1 282 ? -30.355 3.364 22.486 1.00 88.50 282 PRO A C 1
ATOM 2287 O O . PRO A 1 282 ? -29.485 2.494 22.499 1.00 88.50 282 PRO A O 1
ATOM 2290 N N . ASN A 1 283 ? -31.347 3.371 23.382 1.00 86.12 283 ASN A N 1
ATOM 2291 C CA . ASN A 1 283 ? -31.446 2.404 24.489 1.00 86.12 283 ASN A CA 1
ATOM 2292 C C . ASN A 1 283 ? -31.677 0.951 24.041 1.00 86.12 283 ASN A C 1
ATOM 2294 O O . ASN A 1 283 ? -31.344 0.027 24.774 1.00 86.12 283 ASN A O 1
ATOM 2298 N N . ASN A 1 284 ? -32.234 0.732 22.853 1.00 86.75 284 ASN A N 1
ATOM 2299 C CA . ASN A 1 284 ? -32.441 -0.597 22.268 1.00 86.75 284 ASN A CA 1
ATOM 2300 C C . ASN A 1 284 ? -31.204 -1.116 21.505 1.00 86.75 284 ASN A C 1
ATOM 2302 O O . ASN A 1 284 ? -31.261 -2.160 20.856 1.00 86.75 284 ASN A O 1
ATOM 2306 N N . PHE A 1 285 ? -30.079 -0.398 21.544 1.00 91.44 285 PHE A N 1
ATOM 2307 C CA . PHE A 1 285 ? -28.863 -0.805 20.857 1.00 91.44 285 PHE A CA 1
ATOM 2308 C C . PHE A 1 285 ? -28.276 -2.081 21.475 1.00 91.44 285 PHE A C 1
ATOM 2310 O O . PHE A 1 285 ? -27.853 -2.098 22.631 1.00 91.44 285 PHE A O 1
ATOM 2317 N N . ALA A 1 286 ? -28.216 -3.158 20.688 1.00 91.25 286 ALA A N 1
ATOM 2318 C CA . ALA A 1 286 ? -27.874 -4.487 21.194 1.00 91.25 286 ALA A CA 1
ATOM 2319 C C . ALA A 1 286 ? -26.533 -4.558 21.964 1.00 91.25 286 ALA A C 1
ATOM 2321 O O . ALA A 1 286 ? -26.541 -5.108 23.065 1.00 91.25 286 ALA A O 1
ATOM 2322 N N . PRO A 1 287 ? -25.409 -3.968 21.497 1.00 92.19 287 PRO A N 1
ATOM 2323 C CA . PRO A 1 287 ? -24.162 -3.961 22.274 1.00 92.19 287 PRO A CA 1
ATOM 2324 C C . PRO A 1 287 ? -24.272 -3.264 23.640 1.00 92.19 287 PRO A C 1
ATOM 2326 O O . PRO A 1 287 ? -23.670 -3.713 24.613 1.00 92.19 287 PRO A O 1
ATOM 2329 N N . LEU A 1 288 ? -25.086 -2.207 23.746 1.00 92.31 288 LEU A N 1
ATOM 2330 C CA . LEU A 1 288 ? -25.342 -1.526 25.019 1.00 92.31 288 LEU A CA 1
ATOM 2331 C C . LEU A 1 288 ? -26.133 -2.423 25.982 1.00 92.31 288 LEU A C 1
ATOM 2333 O O . LEU A 1 288 ? -25.820 -2.504 27.170 1.00 92.31 288 LEU A O 1
ATOM 2337 N N . ASN A 1 289 ? -27.141 -3.127 25.478 1.00 91.56 289 ASN A N 1
ATOM 2338 C CA . ASN A 1 289 ? -27.917 -4.047 26.306 1.00 91.56 289 ASN A CA 1
ATOM 2339 C C . ASN A 1 289 ? -27.087 -5.261 26.733 1.00 91.56 289 ASN A C 1
ATOM 2341 O O . ASN A 1 289 ? -27.176 -5.692 27.883 1.00 91.56 289 ASN A O 1
ATOM 2345 N N . GLN A 1 290 ? -26.201 -5.741 25.860 1.00 92.62 290 GLN A N 1
ATOM 2346 C CA . GLN A 1 290 ? -25.264 -6.807 26.189 1.00 92.62 290 GLN A CA 1
ATOM 2347 C C . GLN A 1 290 ? -24.298 -6.397 27.310 1.00 92.62 290 GLN A C 1
ATOM 2349 O O . GLN A 1 290 ? -24.142 -7.144 28.277 1.00 92.62 290 GLN A O 1
ATOM 2354 N N . ILE A 1 291 ? -23.688 -5.205 27.246 1.00 93.19 291 ILE A N 1
ATOM 2355 C CA . ILE A 1 291 ? -22.755 -4.773 28.300 1.00 93.19 291 ILE A CA 1
ATOM 2356 C C . ILE A 1 291 ? -23.462 -4.540 29.642 1.00 93.19 291 ILE A C 1
ATOM 2358 O O . ILE A 1 291 ? -22.929 -4.877 30.702 1.00 93.19 291 ILE A O 1
ATOM 2362 N N . ARG A 1 292 ? -24.692 -4.011 29.615 1.00 93.12 292 ARG A N 1
ATOM 2363 C CA . ARG A 1 292 ? -25.537 -3.846 30.808 1.00 93.12 292 ARG A CA 1
ATOM 2364 C C . ARG A 1 292 ? -25.848 -5.201 31.445 1.00 93.12 292 ARG A C 1
ATOM 2366 O O . ARG A 1 292 ? -25.682 -5.351 32.653 1.00 93.12 292 ARG A O 1
ATOM 2373 N N . LEU A 1 293 ? -26.212 -6.201 30.640 1.00 93.12 293 LEU A N 1
ATOM 2374 C CA . LEU A 1 293 ? -26.443 -7.568 31.108 1.00 93.12 293 LEU A CA 1
ATOM 2375 C C . LEU A 1 293 ? -25.187 -8.156 31.767 1.00 93.12 293 LEU A C 1
ATOM 2377 O O . LEU A 1 293 ? -25.260 -8.675 32.880 1.00 93.12 293 LEU A O 1
ATOM 2381 N N . LEU A 1 294 ? -24.027 -8.028 31.118 1.00 93.62 294 LEU A N 1
ATOM 2382 C CA . LEU A 1 294 ? -22.752 -8.500 31.667 1.00 93.62 294 LEU A CA 1
ATOM 2383 C C . LEU A 1 294 ? -22.394 -7.802 32.983 1.00 93.62 294 LEU A C 1
ATOM 2385 O O . LEU A 1 294 ? -21.920 -8.448 33.915 1.00 93.62 294 LEU A O 1
ATOM 2389 N N . THR A 1 295 ? -22.688 -6.506 33.096 1.00 93.69 295 THR A N 1
ATOM 2390 C CA . THR A 1 295 ? -22.493 -5.744 34.335 1.00 93.69 295 THR A CA 1
ATOM 2391 C C . THR A 1 295 ? -23.370 -6.293 35.462 1.00 93.69 295 THR A C 1
ATOM 2393 O O . THR A 1 295 ? -22.875 -6.530 36.562 1.00 93.69 295 THR A O 1
ATOM 2396 N N . ALA A 1 296 ? -24.655 -6.556 35.195 1.00 94.06 296 ALA A N 1
ATOM 2397 C CA . ALA A 1 296 ? -25.569 -7.138 36.178 1.00 94.06 296 ALA A CA 1
ATOM 2398 C C . ALA A 1 296 ? -25.098 -8.522 36.656 1.00 94.06 296 ALA A C 1
ATOM 2400 O O . ALA A 1 296 ? -25.054 -8.780 37.859 1.00 94.06 296 ALA A O 1
ATOM 2401 N N . ILE A 1 297 ? -24.674 -9.385 35.726 1.00 93.06 297 ILE A N 1
ATOM 2402 C CA . ILE A 1 297 ? -24.122 -10.712 36.036 1.00 93.06 297 ILE A CA 1
ATOM 2403 C C . ILE A 1 297 ? -22.866 -10.594 36.911 1.00 93.06 297 ILE A C 1
ATOM 2405 O O . ILE A 1 297 ? -22.725 -11.327 37.890 1.00 93.06 297 ILE A O 1
ATOM 2409 N N . GLN A 1 298 ? -21.969 -9.656 36.605 1.00 92.69 298 GLN A N 1
ATOM 2410 C CA . GLN A 1 298 ? -20.740 -9.479 37.376 1.00 92.69 298 GLN A CA 1
ATOM 2411 C C . GLN A 1 298 ? -21.015 -8.953 38.796 1.00 92.69 298 GLN A C 1
ATOM 2413 O O . GLN A 1 298 ? -20.379 -9.410 39.746 1.00 92.69 298 GLN A O 1
ATOM 2418 N N . TYR A 1 299 ? -22.004 -8.068 38.980 1.00 93.94 299 TYR A N 1
ATOM 2419 C CA . TYR A 1 299 ? -22.459 -7.673 40.320 1.00 93.94 299 TYR A CA 1
ATOM 2420 C C . TYR A 1 299 ? -22.982 -8.861 41.135 1.00 93.94 299 TYR A C 1
ATOM 2422 O O . TYR A 1 299 ? -22.681 -8.946 42.327 1.00 93.94 299 TYR A O 1
ATOM 2430 N N . LEU A 1 300 ? -23.729 -9.786 40.518 1.00 93.19 300 LEU A N 1
ATOM 2431 C CA . LEU A 1 300 ? -24.182 -11.007 41.195 1.00 93.19 300 LEU A CA 1
ATOM 2432 C C . LEU A 1 300 ? -23.000 -11.892 41.599 1.00 93.19 300 LEU A C 1
ATOM 2434 O O . LEU A 1 300 ? -22.911 -12.298 42.753 1.00 93.19 300 LEU A O 1
ATOM 2438 N N . LYS A 1 301 ? -22.037 -12.101 40.695 1.00 92.88 301 LYS A N 1
ATOM 2439 C CA . LYS A 1 301 ? -20.829 -12.887 40.983 1.00 92.88 301 LYS A CA 1
ATOM 2440 C C . LYS A 1 301 ? -20.032 -12.319 42.165 1.00 92.88 301 LYS A C 1
ATOM 2442 O O . LYS A 1 301 ? -19.636 -13.066 43.057 1.00 92.88 301 LYS A O 1
ATOM 2447 N N . VAL A 1 302 ? -19.801 -11.004 42.189 1.00 90.50 302 VAL A N 1
ATOM 2448 C CA . VAL A 1 302 ? -19.098 -10.343 43.305 1.00 90.50 302 VAL A CA 1
ATOM 2449 C C . VAL A 1 302 ? -19.927 -10.405 44.592 1.00 90.50 302 VAL A C 1
ATOM 2451 O O . VAL A 1 302 ? -19.365 -10.576 45.674 1.00 90.50 302 VAL A O 1
ATOM 2454 N N . SER A 1 303 ? -21.258 -10.324 44.499 1.00 91.50 303 SER A N 1
ATOM 2455 C CA . SER A 1 303 ? -22.149 -10.507 45.650 1.00 91.50 303 SER A CA 1
ATOM 2456 C C . SER A 1 303 ? -22.004 -11.897 46.276 1.00 91.50 303 SER A C 1
ATOM 2458 O O . SER A 1 303 ? -21.822 -11.999 47.491 1.00 91.50 303 SER A O 1
ATOM 2460 N N . ASP A 1 304 ? -21.991 -12.954 45.463 1.00 90.62 304 ASP A N 1
ATOM 2461 C CA . ASP A 1 304 ? -21.827 -14.330 45.943 1.00 90.62 304 ASP A CA 1
ATOM 2462 C C . ASP A 1 304 ? -20.486 -14.511 46.671 1.00 90.62 304 ASP A C 1
ATOM 2464 O O . ASP A 1 304 ? -20.446 -15.008 47.800 1.00 90.62 304 ASP A O 1
ATOM 2468 N N . GLN A 1 305 ? -19.395 -13.986 46.103 1.00 89.69 305 GLN A N 1
ATOM 2469 C CA . GLN A 1 305 ? -18.076 -13.979 46.754 1.00 89.69 305 GLN A CA 1
ATOM 2470 C C . GLN A 1 305 ? -18.087 -13.221 48.095 1.00 89.69 305 GLN A C 1
ATOM 2472 O O . GLN A 1 305 ? -17.441 -13.620 49.068 1.00 89.69 305 GLN A O 1
ATOM 2477 N N . MET A 1 306 ? -18.835 -12.120 48.185 1.00 89.06 306 MET A N 1
ATOM 2478 C CA . MET A 1 306 ? -18.994 -11.363 49.428 1.00 89.06 306 MET A CA 1
ATOM 2479 C C . MET A 1 306 ? -19.815 -12.121 50.477 1.00 89.06 306 MET A C 1
ATOM 2481 O O . MET A 1 306 ? -19.504 -12.025 51.669 1.00 89.06 306 MET A O 1
ATOM 2485 N N . LEU A 1 307 ? -20.827 -12.893 50.068 1.00 90.06 307 LEU A N 1
ATOM 2486 C CA . LEU A 1 307 ? -21.591 -13.760 50.970 1.00 90.06 307 LEU A CA 1
ATOM 2487 C C . LEU A 1 307 ? -20.710 -14.858 51.568 1.00 90.06 307 LEU A C 1
ATOM 2489 O O . LEU A 1 307 ? -20.751 -15.059 52.787 1.00 90.06 307 LEU A O 1
ATOM 2493 N N . GLU A 1 308 ? -19.870 -15.500 50.753 1.00 89.44 308 GLU A N 1
ATOM 2494 C CA . GLU A 1 308 ? -18.858 -16.462 51.214 1.00 89.44 308 GLU A CA 1
ATOM 2495 C C . GLU A 1 308 ? -17.893 -15.817 52.222 1.00 89.44 308 GLU A C 1
ATOM 2497 O O . GLU A 1 308 ? -17.603 -16.378 53.282 1.00 89.44 308 GLU A O 1
ATOM 2502 N N . GLY A 1 309 ? -17.484 -14.574 51.952 1.00 85.88 309 GLY A N 1
ATOM 2503 C CA . GLY A 1 309 ? -16.670 -13.742 52.841 1.00 85.88 309 GLY A CA 1
ATOM 2504 C C . GLY A 1 309 ? -17.401 -13.157 54.061 1.00 85.88 309 GLY A C 1
ATOM 2505 O O . GLY A 1 309 ? -16.815 -12.351 54.784 1.00 85.88 309 GLY A O 1
ATOM 2506 N N . LYS A 1 310 ? -18.666 -13.533 54.313 1.00 87.50 310 LYS A N 1
ATOM 2507 C CA . LYS A 1 310 ? -19.534 -13.040 55.408 1.00 87.50 310 LYS A CA 1
ATOM 2508 C C . LYS A 1 310 ? -19.853 -11.533 55.370 1.00 87.50 310 LYS A C 1
ATOM 2510 O O . LYS A 1 310 ? -20.342 -10.984 56.359 1.00 87.50 310 LYS A O 1
ATOM 2515 N N . LYS A 1 311 ? -19.672 -10.862 54.232 1.00 87.94 311 LYS A N 1
ATOM 2516 C CA . LYS A 1 311 ? -19.969 -9.434 54.020 1.00 87.94 311 LYS A CA 1
ATOM 2517 C C . LYS A 1 311 ? -21.390 -9.211 53.492 1.00 87.94 311 LYS A C 1
ATOM 2519 O O . LYS A 1 311 ? -21.609 -8.760 52.372 1.00 87.94 311 LYS A O 1
ATOM 2524 N N . ARG A 1 312 ? -22.389 -9.533 54.318 1.00 87.94 312 ARG A N 1
ATOM 2525 C CA . ARG A 1 312 ? -23.807 -9.589 53.901 1.00 87.94 312 ARG A CA 1
ATOM 2526 C C . ARG A 1 312 ? -24.394 -8.264 53.397 1.00 87.94 312 ARG A C 1
ATOM 2528 O O . ARG A 1 312 ? -25.242 -8.293 52.513 1.00 87.94 312 ARG A O 1
ATOM 2535 N N . LEU A 1 313 ? -23.978 -7.127 53.960 1.00 87.25 313 LEU A N 1
ATOM 2536 C CA . LEU A 1 313 ? -24.497 -5.812 53.554 1.00 87.25 313 LEU A CA 1
ATOM 2537 C C . LEU A 1 313 ? -24.010 -5.432 52.150 1.00 87.25 313 LEU A C 1
ATOM 2539 O O . LEU A 1 313 ? -24.829 -5.156 51.280 1.00 87.25 313 LEU A O 1
ATOM 2543 N N . GLU A 1 314 ? -22.698 -5.521 51.912 1.00 85.94 314 GLU A N 1
ATOM 2544 C CA . GLU A 1 314 ? -22.087 -5.241 50.603 1.00 85.94 314 GLU A CA 1
ATOM 2545 C C . GLU A 1 314 ? -22.655 -6.165 49.510 1.00 85.94 314 GLU A C 1
ATOM 2547 O O . GLU A 1 314 ? -22.991 -5.707 48.417 1.00 85.94 314 GLU A O 1
ATOM 2552 N N . ALA A 1 315 ? -22.860 -7.447 49.835 1.00 87.62 315 ALA A N 1
ATOM 2553 C CA . ALA A 1 315 ? -23.498 -8.411 48.942 1.00 87.62 315 ALA A CA 1
ATOM 2554 C C . ALA A 1 315 ? -24.949 -8.031 48.582 1.00 87.62 315 ALA A C 1
ATOM 2556 O O . ALA A 1 315 ? -25.335 -8.070 47.411 1.00 87.62 315 ALA A O 1
ATOM 2557 N N . SER A 1 316 ? -25.753 -7.638 49.577 1.00 89.56 316 SER A N 1
ATOM 2558 C CA . SER A 1 316 ? -27.148 -7.217 49.378 1.00 89.56 316 SER A CA 1
ATOM 2559 C C . SER A 1 316 ? -27.244 -5.992 48.467 1.00 89.56 316 SER A C 1
ATOM 2561 O O . SER A 1 316 ? -28.090 -5.943 47.574 1.00 89.56 316 SER A O 1
ATOM 2563 N N . ASP A 1 317 ? -26.351 -5.018 48.640 1.00 89.44 317 ASP A N 1
ATOM 2564 C CA . ASP A 1 317 ? -26.351 -3.812 47.814 1.00 89.44 317 ASP A CA 1
ATOM 2565 C C . ASP A 1 317 ? -25.894 -4.093 46.375 1.00 89.44 317 ASP A C 1
ATOM 2567 O O . ASP A 1 317 ? -26.495 -3.567 45.435 1.00 89.44 317 ASP A O 1
ATOM 2571 N N . ALA A 1 318 ? -24.917 -4.984 46.175 1.00 90.00 318 ALA A N 1
ATOM 2572 C CA . ALA A 1 318 ? -24.541 -5.464 44.843 1.00 90.00 318 ALA A CA 1
ATOM 2573 C C . ALA A 1 318 ? -25.708 -6.186 44.134 1.00 90.00 318 ALA A C 1
ATOM 2575 O O . ALA A 1 318 ? -25.970 -5.925 42.960 1.00 90.00 318 ALA A O 1
ATOM 2576 N N . MET A 1 319 ? -26.478 -7.013 44.852 1.00 91.94 319 MET A N 1
ATOM 2577 C CA . MET A 1 319 ? -27.686 -7.657 44.310 1.00 91.94 319 MET A CA 1
ATOM 2578 C C . MET A 1 319 ? -28.762 -6.648 43.899 1.00 91.94 319 MET A C 1
ATOM 2580 O O . MET A 1 319 ? -29.345 -6.774 42.823 1.00 91.94 319 MET A O 1
ATOM 2584 N N . LYS A 1 320 ? -29.025 -5.621 44.719 1.00 92.38 320 LYS A N 1
ATOM 2585 C CA . LYS A 1 320 ? -29.987 -4.561 44.364 1.00 92.38 320 LYS A CA 1
ATOM 2586 C C . LYS A 1 320 ? -29.576 -3.842 43.080 1.00 92.38 320 LYS A C 1
ATOM 2588 O O . LYS A 1 320 ? -30.432 -3.581 42.237 1.00 92.38 320 LYS A O 1
ATOM 2593 N N . LYS A 1 321 ? -28.280 -3.555 42.916 1.00 92.50 321 LYS A N 1
ATOM 2594 C CA . LYS A 1 321 ? -27.740 -2.945 41.693 1.00 92.50 321 LYS A CA 1
ATOM 2595 C C . LYS A 1 321 ? -27.959 -3.850 40.483 1.00 92.50 321 LYS A C 1
ATOM 2597 O O . LYS A 1 321 ? -28.526 -3.383 39.499 1.00 92.50 321 LYS A O 1
ATOM 2602 N N . ALA A 1 322 ? -27.625 -5.138 40.578 1.00 92.50 322 ALA A N 1
ATOM 2603 C CA . ALA A 1 322 ? -27.885 -6.102 39.507 1.00 92.50 322 ALA A CA 1
ATOM 2604 C C . ALA A 1 322 ? -29.371 -6.128 39.104 1.00 92.50 322 ALA A C 1
ATOM 2606 O O . ALA A 1 322 ? -29.694 -5.966 37.929 1.00 92.50 322 ALA A O 1
ATOM 2607 N N . ASN A 1 323 ? -30.280 -6.223 40.079 1.00 90.94 323 ASN A N 1
ATOM 2608 C CA . ASN A 1 323 ? -31.726 -6.224 39.831 1.00 90.94 323 ASN A CA 1
ATOM 2609 C C . ASN A 1 323 ? -32.220 -4.922 39.187 1.00 90.94 323 ASN A C 1
ATOM 2611 O O . ASN A 1 323 ? -33.071 -4.961 38.303 1.00 90.94 323 ASN A O 1
ATOM 2615 N N . SER A 1 324 ? -31.667 -3.770 39.583 1.00 91.44 324 SER A N 1
ATOM 2616 C CA . SER A 1 324 ? -32.015 -2.490 38.955 1.00 91.44 324 SER A CA 1
ATOM 2617 C C . SER A 1 324 ? -31.603 -2.430 37.482 1.00 91.44 324 SER A C 1
ATOM 2619 O O . SER A 1 324 ? -32.343 -1.895 36.661 1.00 91.44 324 SER A O 1
ATOM 2621 N N . ILE A 1 325 ? -30.461 -3.030 37.130 1.00 90.94 325 ILE A N 1
ATOM 2622 C CA . ILE A 1 325 ? -29.992 -3.099 35.743 1.00 90.94 325 ILE A CA 1
ATOM 2623 C C . ILE A 1 325 ? -30.878 -4.053 34.927 1.00 90.94 325 ILE A C 1
ATOM 2625 O O . ILE A 1 325 ? -31.222 -3.731 33.792 1.00 90.94 325 ILE A O 1
ATOM 2629 N N . PHE A 1 326 ? -31.304 -5.188 35.497 1.00 90.56 326 PHE A N 1
ATOM 2630 C CA . PHE A 1 326 ? -32.252 -6.095 34.835 1.00 90.56 326 PHE A CA 1
ATOM 2631 C C . PHE A 1 326 ? -33.594 -5.423 34.532 1.00 90.56 326 PHE A C 1
ATOM 2633 O O . PHE A 1 326 ? -34.068 -5.516 33.403 1.00 90.56 326 PHE A O 1
ATOM 2640 N N . ALA A 1 327 ? -34.158 -4.677 35.486 1.00 88.88 327 ALA A N 1
ATOM 2641 C CA . ALA A 1 327 ? -35.401 -3.936 35.266 1.00 88.88 327 ALA A CA 1
ATOM 2642 C C . ALA A 1 327 ? -35.272 -2.923 34.109 1.00 88.88 327 ALA A C 1
ATOM 2644 O O . ALA A 1 327 ? -36.138 -2.848 33.241 1.00 88.88 327 ALA A O 1
ATOM 2645 N N . GLN A 1 328 ? -34.146 -2.203 34.029 1.00 85.81 328 GLN A N 1
ATOM 2646 C CA . GLN A 1 328 ? -33.873 -1.270 32.926 1.00 85.81 328 GLN A CA 1
ATOM 2647 C C . GLN A 1 328 ? -33.750 -1.970 31.562 1.00 85.81 328 GLN A C 1
ATOM 2649 O O . GLN A 1 328 ? -34.123 -1.398 30.534 1.00 85.81 328 GLN A O 1
ATOM 2654 N N . LEU A 1 329 ? -33.210 -3.192 31.526 1.00 86.69 329 LEU A N 1
ATOM 2655 C CA . LEU A 1 329 ? -33.107 -3.992 30.303 1.00 86.69 329 LEU A CA 1
ATOM 2656 C C . LEU A 1 329 ? -34.478 -4.460 29.808 1.00 86.69 329 LEU A C 1
ATOM 2658 O O . LEU A 1 329 ? -34.726 -4.428 28.603 1.00 86.69 329 LEU A O 1
ATOM 2662 N N . GLU A 1 330 ? -35.366 -4.861 30.718 1.00 83.12 330 GLU A N 1
ATOM 2663 C CA . GLU A 1 330 ? -36.744 -5.232 30.383 1.00 83.12 330 GLU A CA 1
ATOM 2664 C C . GLU A 1 330 ? -37.501 -4.044 29.777 1.00 83.12 330 GLU A C 1
ATOM 2666 O O . GLU A 1 330 ? -38.068 -4.172 28.692 1.00 83.12 330 GLU A O 1
ATOM 2671 N N . GLU A 1 331 ? -37.417 -2.864 30.397 1.00 80.50 331 GLU A N 1
ATOM 2672 C CA . GLU A 1 331 ? -38.001 -1.628 29.855 1.00 80.50 331 GLU A CA 1
ATOM 2673 C C . GLU A 1 331 ? -37.424 -1.263 28.476 1.00 80.50 331 GLU A C 1
ATOM 2675 O O . GLU A 1 331 ? -38.162 -0.899 27.561 1.00 80.50 331 GLU A O 1
ATOM 2680 N N . SER A 1 332 ? -36.108 -1.409 28.291 1.00 76.12 332 SER A N 1
ATOM 2681 C CA . SER A 1 332 ? -35.433 -1.091 27.023 1.00 76.12 332 SER A CA 1
ATOM 2682 C C . SER A 1 332 ? -35.821 -2.044 25.884 1.00 76.12 332 SER A C 1
ATOM 2684 O O . SER A 1 332 ? -35.892 -1.619 24.731 1.00 76.12 332 SER A O 1
ATOM 2686 N N . ASN A 1 333 ? -36.080 -3.319 26.190 1.00 68.81 333 ASN A N 1
ATOM 2687 C CA . ASN A 1 333 ? -36.511 -4.323 25.212 1.00 68.81 333 ASN A CA 1
ATOM 2688 C C . ASN A 1 333 ? -38.001 -4.205 24.860 1.00 68.81 333 ASN A C 1
ATOM 2690 O O . ASN A 1 333 ? -38.382 -4.517 23.734 1.00 68.81 333 ASN A O 1
ATOM 2694 N N . LEU A 1 334 ? -38.836 -3.730 25.789 1.00 60.62 334 LEU A N 1
ATOM 2695 C CA . LEU A 1 334 ? -40.256 -3.458 25.538 1.00 60.62 334 LEU A CA 1
ATOM 2696 C C . LEU A 1 334 ? -40.470 -2.276 24.581 1.00 60.62 334 LEU A C 1
ATOM 2698 O O . LEU A 1 334 ? -41.452 -2.261 23.854 1.00 60.62 334 LEU A O 1
ATOM 2702 N N . LEU A 1 335 ? -39.539 -1.318 24.540 1.00 55.69 335 LEU A N 1
ATOM 2703 C CA . LEU A 1 335 ? -39.554 -0.184 23.603 1.00 55.69 335 LEU A CA 1
ATOM 2704 C C . LEU A 1 335 ? -39.048 -0.535 22.187 1.00 55.69 335 LEU A C 1
ATOM 2706 O O . LEU A 1 335 ? -39.037 0.330 21.314 1.00 55.69 335 LEU A O 1
ATOM 2710 N N . ALA A 1 336 ? -38.575 -1.768 21.971 1.00 52.09 336 ALA A N 1
ATOM 2711 C CA . ALA A 1 336 ? -38.062 -2.257 20.688 1.00 52.09 336 ALA A CA 1
ATOM 2712 C C . ALA A 1 336 ? -39.066 -3.137 19.912 1.00 52.09 336 ALA A C 1
ATOM 2714 O O . ALA A 1 336 ? -38.768 -3.518 18.778 1.00 52.09 336 ALA A O 1
ATOM 2715 N N . GLN A 1 337 ? -40.208 -3.474 20.528 1.00 41.47 337 GLN A N 1
ATOM 2716 C CA . GLN A 1 337 ? -41.384 -4.087 19.892 1.00 41.47 337 GLN A CA 1
ATOM 2717 C C . GLN A 1 337 ? -42.337 -2.993 19.416 1.00 41.47 337 GLN A C 1
ATOM 2719 O O . GLN A 1 337 ? -42.973 -3.211 18.360 1.00 41.47 337 GLN A O 1
#

Nearest PDB structures (foldseek):
  8v2d-assembly1_y  TM=2.891E-01  e=4.280E-01  synthetic construct
  8v3b-assembly1_a  TM=1.757E-01  e=6.099E-01  synthetic construct
  6h2d-assembly1_S  TM=1.396E-01  e=5.581E+00  Aeromonas hydrophila subsp. hydrophila AL09-71

Secondary structure (DSSP, 8-state):
-HHHHHHHHHHHHHHHHHHHHHHHHHHHHHHHHHHTTS-HHHHHHHTTTS-GGGHHHHHHHHHHTHHHHHHHHHHHHHHHHT-TTSSS--HHHHHHHHHHHHHH-TT-HHHHHHHHHHHHHHHHHHHHHHHHHHHHHHTT--S-HHHHHHHHHHHHH-TT------HHHHHHHHHHHHHHHHHT-HHHHHHHHHHIIIIITT-HHHHHHHHHHHHHHHHHHHHHHHHHHHHTT------HHHHHHHHHHHHHHHHHHHHT--SHHHHHHHHHHHHHGGGTS-TT-HHHHHHHHHHHHHHHHHHHHHHHTT-HHHHHHHHHHHHHHHHHHHHHHHTT-

Solvent-accessible surface area (backbone atoms only — not comparable to full-atom values): 18758 Å² total; per-residue (Å²): 118,74,66,60,58,50,55,48,53,52,51,52,52,50,50,51,52,50,54,50,50,51,52,54,51,50,52,49,54,52,54,55,57,50,59,74,68,46,56,69,75,60,37,67,65,49,60,78,72,56,58,76,94,42,50,71,58,49,53,49,50,50,61,75,41,41,68,61,52,52,51,51,50,54,51,54,43,48,54,48,65,66,45,80,90,46,99,62,56,59,57,67,63,40,50,52,52,50,53,59,50,34,74,78,42,75,86,37,64,66,60,50,54,50,49,52,52,50,51,52,50,53,52,50,53,51,51,50,49,51,51,53,48,37,53,36,44,60,66,66,56,65,90,39,74,62,56,59,48,47,54,51,49,47,41,69,71,37,73,87,65,74,83,74,71,45,73,64,26,51,52,52,47,51,52,50,49,50,51,24,60,74,71,62,37,59,69,59,40,52,48,50,45,57,44,34,62,75,59,38,64,87,39,76,76,46,51,61,52,47,54,51,47,53,53,39,47,53,17,50,52,54,50,52,52,46,52,55,39,48,74,70,72,46,93,71,81,80,62,59,71,30,50,53,60,64,45,39,66,61,52,52,52,50,52,53,51,52,76,70,46,81,44,71,72,54,47,50,55,53,50,56,55,60,66,54,51,57,83,80,40,68,72,64,38,62,72,60,48,50,53,47,50,52,50,24,51,44,29,42,54,45,16,54,56,26,46,76,69,69,37,57,67,67,14,51,52,29,40,51,51,19,52,54,46,50,54,52,49,54,56,31,56,63,74,69,112

Radius of gyration: 42.73 Å; Cα contacts (8 Å, |Δi|>4): 227; chains: 1; bounding box: 74×51×152 Å